Protein AF-A0A4R4KX23-F1 (afdb_monomer)

Foldseek 3Di:
DDCPPPDDQFDDLVVCCVPPVPVSVVVVVVLCLQLQFAEWAAPDAFDDVVVVSVVRGPVVVDDFPDAQVGTPDPPCVVVNVVQVVVFVVVCVVVVDPGDDPPQPDPLSVLVVVCVVPHFFAEEAEFADQLQPTDCSQQPCVDPNVVRYRYDHDHDDPPPLDDPVVVLVVLVFWLVLLQVLCVLLRYHWHRGHHVVFPDDGVTHSGTHTHCNHVVNLVDDPVVVVVVVVLSVQSRSQDCPDVCSSVSSVVSSVVRSVSSNVRGSDDD

Solvent-accessible surface area (backbone atoms only — not comparable to full-atom values): 15109 Å² total; per-residue (Å²): 141,79,82,72,72,82,76,85,80,50,80,52,68,69,59,41,42,72,76,38,51,69,61,41,48,52,58,51,50,50,50,48,49,52,30,43,29,50,52,22,35,58,90,47,66,77,78,56,71,70,56,54,51,59,70,51,22,74,68,77,76,60,80,67,56,68,48,76,98,51,53,84,53,78,92,41,68,70,58,32,52,52,50,52,53,49,36,52,51,51,18,65,76,69,73,39,97,71,66,82,84,80,54,90,42,73,67,49,40,50,50,53,52,43,68,74,74,52,56,79,66,40,79,42,81,31,45,31,58,47,53,74,29,52,61,75,44,32,33,70,91,31,72,38,24,66,41,27,45,54,46,70,46,75,77,56,97,88,70,74,84,66,70,60,66,68,56,54,72,66,73,53,43,7,47,54,34,30,53,30,21,43,66,20,34,33,43,47,37,52,29,50,36,72,88,44,94,44,58,83,91,44,10,58,26,68,43,75,26,58,57,25,44,42,71,39,64,54,49,77,72,50,50,55,51,52,52,53,51,48,57,53,23,47,71,43,52,60,88,45,94,66,18,52,61,49,28,49,49,45,24,50,54,39,31,56,55,27,63,79,35,46,53,63,89,131

Radius of gyration: 23.23 Å; Cα contacts (8 Å, |Δi|>4): 343; chains: 1; bounding box: 50×73×58 Å

Mean predicted aligned error: 7.25 Å

Secondary structure (DSSP, 8-state):
---------S--HHHHHHH-HHHHHHHHHHHHHHHHSEE--TT--PPPHHHHHHHTSGGGG----EETTEESSS--HHHHHHHHHHHHHHHHHHT-S------SSHHHHHHHHHHHH--TT-EEEEE-GGGT--TTTT-TTSHHHHHSEEEEE---TTT--S-HHHHHHT---HHHHHHHHHHTTEE-EEEPPTT-SS-TTT-SEEE---HHHHHTT--HHHHHHHHHHHHHHHH--TTSTTHHHHHHHHHHHHHHHHHHS-SS--

Nearest PDB structures (foldseek):
  6yme-assembly1_A  TM=9.345E-01  e=3.619E-21  Aphanothece halophytica
  9bow-assembly1_A  TM=8.978E-01  e=4.578E-22  Thermus thermophilus HB8
  6yrw-assembly2_B  TM=9.150E-01  e=6.648E-21  Streptococcus thermophilus
  6tgh-assembly2_D  TM=9.097E-01  e=1.017E-20  Streptococcus thermophilus
  3h7f-assembly1_A  TM=8.383E-01  e=1.261E-16  Mycobacterium tuberculosis

pLDDT: mean 86.87, std 13.33, range [39.72, 98.62]

Structure (mmCIF, N/CA/C/O backbone):
data_AF-A0A4R4KX23-F1
#
_entry.id   AF-A0A4R4KX23-F1
#
loop_
_atom_site.group_PDB
_atom_site.id
_atom_site.type_symbol
_atom_site.label_atom_id
_atom_site.label_alt_id
_atom_site.label_comp_id
_atom_site.label_asym_id
_atom_site.label_entity_id
_atom_site.label_seq_id
_atom_site.pdbx_PDB_ins_code
_atom_site.Cartn_x
_atom_site.Cartn_y
_atom_site.Cartn_z
_atom_site.occupancy
_atom_site.B_iso_or_equiv
_atom_site.auth_seq_id
_atom_site.auth_comp_id
_atom_site.auth_asym_id
_atom_site.auth_atom_id
_atom_site.pdbx_PDB_model_num
ATOM 1 N N . MET A 1 1 ? 12.102 -47.440 -2.384 1.00 49.34 1 MET A N 1
ATOM 2 C CA . MET A 1 1 ? 12.511 -46.607 -3.527 1.00 49.34 1 MET A CA 1
ATOM 3 C C . MET A 1 1 ? 11.305 -45.780 -3.887 1.00 49.34 1 MET A C 1
ATOM 5 O O . MET A 1 1 ? 10.379 -46.333 -4.450 1.00 49.34 1 MET A O 1
ATOM 9 N N . ASP A 1 2 ? 11.289 -44.557 -3.372 1.00 46.78 2 ASP A N 1
ATOM 10 C CA . ASP A 1 2 ? 10.701 -43.359 -3.979 1.00 46.78 2 ASP A CA 1
ATOM 11 C C . ASP A 1 2 ? 11.124 -42.202 -3.066 1.00 46.78 2 ASP A C 1
ATOM 13 O O . ASP A 1 2 ? 10.347 -41.653 -2.294 1.00 46.78 2 ASP A O 1
ATOM 17 N N . ASN A 1 3 ? 12.430 -41.901 -3.093 1.00 49.69 3 ASN A N 1
ATOM 18 C CA . ASN A 1 3 ? 12.899 -40.560 -2.757 1.00 49.69 3 ASN A CA 1
ATOM 19 C C . ASN A 1 3 ? 12.496 -39.701 -3.956 1.00 49.69 3 ASN A C 1
ATOM 21 O O . ASN A 1 3 ? 13.289 -39.514 -4.878 1.00 49.69 3 ASN A O 1
ATOM 25 N N . ALA A 1 4 ? 11.240 -39.260 -3.988 1.00 56.41 4 ALA A N 1
ATOM 26 C CA . ALA A 1 4 ? 10.931 -38.042 -4.707 1.00 56.41 4 ALA A CA 1
ATOM 27 C C . ALA A 1 4 ? 11.737 -36.960 -3.986 1.00 56.41 4 ALA A C 1
ATOM 29 O O . ALA A 1 4 ? 11.417 -36.608 -2.857 1.00 56.41 4 ALA A O 1
ATOM 30 N N . GLU A 1 5 ? 12.869 -36.566 -4.563 1.00 59.78 5 GLU A N 1
ATOM 31 C CA . GLU A 1 5 ? 13.655 -35.447 -4.060 1.00 59.78 5 GLU A CA 1
ATOM 32 C C . GLU A 1 5 ? 12.712 -34.250 -3.882 1.00 59.78 5 GLU A C 1
ATOM 34 O O . GLU A 1 5 ? 12.034 -33.849 -4.835 1.00 59.78 5 GLU A O 1
ATOM 39 N N . ASP A 1 6 ? 12.631 -33.731 -2.653 1.00 78.06 6 ASP A N 1
ATOM 40 C CA . ASP A 1 6 ? 11.805 -32.581 -2.295 1.00 78.06 6 ASP A CA 1
ATOM 41 C C . ASP A 1 6 ? 12.167 -31.410 -3.212 1.00 78.06 6 ASP A C 1
ATOM 43 O O . ASP A 1 6 ? 13.207 -30.762 -3.077 1.00 78.06 6 ASP A O 1
ATOM 47 N N . THR A 1 7 ? 11.330 -31.173 -4.220 1.00 83.38 7 THR A N 1
ATOM 48 C CA . THR A 1 7 ? 11.571 -30.101 -5.181 1.00 83.38 7 THR A CA 1
ATOM 49 C C . THR A 1 7 ? 11.384 -28.772 -4.461 1.00 83.38 7 THR A C 1
ATOM 51 O O . THR A 1 7 ? 10.301 -28.478 -3.962 1.00 83.38 7 THR A O 1
ATOM 54 N N . PHE A 1 8 ? 12.437 -27.958 -4.406 1.00 86.81 8 PHE A N 1
ATOM 55 C CA . PHE A 1 8 ? 12.366 -26.628 -3.811 1.00 86.81 8 PHE A CA 1
ATOM 56 C C . PHE A 1 8 ? 11.577 -25.675 -4.718 1.00 86.81 8 PHE A C 1
ATOM 58 O O . PHE A 1 8 ? 12.025 -25.335 -5.816 1.00 86.81 8 PHE A O 1
ATOM 65 N N . TRP A 1 9 ? 10.416 -25.221 -4.245 1.00 82.81 9 TRP A N 1
ATOM 66 C CA . TRP A 1 9 ? 9.528 -24.321 -4.993 1.00 82.81 9 TRP A CA 1
ATOM 67 C C . TRP A 1 9 ? 9.646 -22.845 -4.587 1.00 82.81 9 TRP A C 1
ATOM 69 O O . TRP A 1 9 ? 9.132 -21.982 -5.298 1.00 82.81 9 TRP A O 1
ATOM 79 N N . GLY A 1 10 ? 10.322 -22.533 -3.478 1.00 88.56 10 GLY A N 1
ATOM 80 C CA . GLY A 1 10 ? 10.383 -21.182 -2.923 1.00 88.56 10 GLY A CA 1
ATOM 81 C C . GLY A 1 10 ? 10.325 -21.183 -1.393 1.00 88.56 10 GLY A C 1
ATOM 82 O O . GLY A 1 10 ? 10.788 -22.142 -0.779 1.00 88.56 10 GLY A O 1
ATOM 83 N N . PRO A 1 11 ? 9.786 -20.125 -0.764 1.00 90.25 11 PRO A N 1
ATOM 84 C CA . PRO A 1 11 ? 9.768 -19.995 0.686 1.00 90.25 11 PRO A CA 1
ATOM 85 C C . PRO A 1 11 ? 8.972 -21.122 1.338 1.00 90.25 11 PRO A C 1
ATOM 87 O O . PRO A 1 11 ? 7.892 -21.477 0.867 1.00 90.25 11 PRO A O 1
ATOM 90 N N . ASP A 1 12 ? 9.483 -21.608 2.464 1.00 91.62 12 ASP A N 1
ATOM 91 C CA . ASP A 1 12 ? 8.827 -22.587 3.320 1.00 91.62 12 ASP A CA 1
ATOM 92 C C . ASP A 1 12 ? 8.706 -22.019 4.739 1.00 91.62 12 ASP A C 1
ATOM 94 O O . ASP A 1 12 ? 9.687 -21.596 5.360 1.00 91.62 12 ASP A O 1
ATOM 98 N N . PHE A 1 13 ? 7.475 -21.977 5.244 1.00 91.62 13 PHE A N 1
ATOM 99 C CA . PHE A 1 13 ? 7.191 -21.439 6.565 1.00 91.62 13 PHE A CA 1
ATOM 100 C C . PHE A 1 13 ? 7.626 -22.386 7.693 1.00 91.62 13 PHE A C 1
ATOM 102 O O . PHE A 1 13 ? 8.011 -21.909 8.764 1.00 91.62 13 PHE A O 1
ATOM 109 N N . GLU A 1 14 ? 7.617 -23.705 7.472 1.00 93.38 14 GLU A N 1
ATOM 110 C CA . GLU A 1 14 ? 8.140 -24.664 8.455 1.00 93.38 14 GLU A CA 1
ATOM 111 C C . GLU A 1 14 ? 9.646 -24.461 8.628 1.00 93.38 14 GLU A C 1
ATOM 113 O O . GLU A 1 14 ? 10.147 -24.364 9.754 1.00 93.38 14 GLU A O 1
ATOM 118 N N . GLN A 1 15 ? 10.355 -24.269 7.512 1.00 94.69 15 GLN A N 1
ATOM 119 C CA . GLN A 1 15 ? 11.766 -23.910 7.530 1.00 94.69 15 GLN A CA 1
ATOM 120 C C . GLN A 1 15 ? 12.009 -22.585 8.267 1.00 94.69 15 GLN A C 1
ATOM 122 O O . GLN A 1 15 ? 12.859 -22.556 9.160 1.00 94.69 15 GLN A O 1
ATOM 127 N N . LEU A 1 16 ? 11.254 -21.516 7.969 1.00 96.19 16 LEU A N 1
ATOM 128 C CA . LEU A 1 16 ? 11.367 -20.239 8.691 1.00 96.19 16 LEU A CA 1
ATOM 129 C C . LEU A 1 16 ? 11.157 -20.428 10.197 1.00 96.19 16 LEU A C 1
ATOM 131 O O . LEU A 1 16 ? 11.971 -19.966 10.987 1.00 96.19 16 LEU A O 1
ATOM 135 N N . SER A 1 17 ? 10.115 -21.159 10.589 1.00 96.94 17 SER A N 1
ATOM 136 C CA . SER A 1 17 ? 9.795 -21.422 11.997 1.00 96.94 17 SER A CA 1
ATOM 137 C C . SER A 1 17 ? 10.912 -22.170 12.726 1.00 96.94 17 SER A C 1
ATOM 139 O O . SER A 1 17 ? 11.136 -21.935 13.912 1.00 96.94 17 SER A O 1
ATOM 141 N N . SER A 1 18 ? 11.621 -23.062 12.028 1.00 97.56 18 SER A N 1
ATOM 142 C CA . SER A 1 18 ? 12.752 -23.804 12.594 1.00 97.56 18 SER A CA 1
ATOM 143 C C . SER A 1 18 ? 14.028 -22.964 12.730 1.00 97.56 18 SER A C 1
ATOM 145 O O . SER A 1 18 ? 14.788 -23.160 13.678 1.00 97.56 18 SER A O 1
ATOM 147 N N . VAL A 1 19 ? 14.269 -22.040 11.793 1.00 98.06 19 VAL A N 1
ATOM 148 C CA . VAL A 1 19 ? 15.498 -21.231 11.719 1.00 98.06 19 VAL A CA 1
ATOM 149 C C . VAL A 1 19 ? 15.389 -19.964 12.562 1.00 98.06 19 VAL A C 1
ATOM 151 O O . VAL A 1 19 ? 16.339 -19.612 13.258 1.00 98.06 19 VAL A O 1
ATOM 154 N N . ASP A 1 20 ? 14.245 -19.289 12.496 1.00 98.19 20 ASP A N 1
ATOM 155 C CA . ASP A 1 20 ? 13.984 -18.015 13.159 1.00 98.19 20 ASP A CA 1
ATOM 156 C C . ASP A 1 20 ? 12.530 -17.967 13.678 1.00 98.19 20 ASP A C 1
ATOM 158 O O . ASP A 1 20 ? 11.634 -17.396 13.041 1.00 98.19 20 ASP A O 1
ATOM 162 N N . PRO A 1 21 ? 12.261 -18.599 14.837 1.00 98.12 21 PRO A N 1
ATOM 163 C CA . PRO A 1 21 ? 10.921 -18.639 15.417 1.00 98.12 21 PRO A CA 1
ATOM 164 C C . PRO A 1 21 ? 10.404 -17.255 15.837 1.00 98.12 21 PRO A C 1
ATOM 166 O O . PRO A 1 21 ? 9.190 -17.054 15.897 1.00 98.12 21 PRO A O 1
ATOM 169 N N . GLU A 1 22 ? 11.290 -16.293 16.113 1.00 98.50 22 GLU A N 1
ATOM 170 C CA . GLU A 1 22 ? 10.897 -14.926 16.467 1.00 98.50 22 GLU A CA 1
ATOM 171 C C . GLU A 1 22 ? 10.294 -14.208 15.254 1.00 98.50 22 GLU A C 1
ATOM 173 O O . GLU A 1 22 ? 9.188 -13.667 15.340 1.00 98.50 22 GLU A O 1
ATOM 178 N N . ILE A 1 23 ? 10.957 -14.277 14.094 1.00 98.25 23 ILE A N 1
ATOM 179 C CA . ILE A 1 23 ? 10.425 -13.710 12.848 1.00 98.25 23 ILE A CA 1
ATOM 180 C C . ILE A 1 23 ? 9.187 -14.472 12.366 1.00 98.25 23 ILE A C 1
ATOM 182 O O . ILE A 1 23 ? 8.227 -13.842 11.916 1.00 98.25 23 ILE A O 1
ATOM 186 N N . ALA A 1 24 ? 9.149 -15.799 12.514 1.00 97.88 24 ALA A N 1
ATOM 187 C CA . ALA A 1 24 ? 7.944 -16.579 12.228 1.00 97.88 24 ALA A CA 1
ATOM 188 C C . ALA A 1 24 ? 6.736 -16.079 13.045 1.00 97.88 24 ALA A C 1
ATOM 190 O O . ALA A 1 24 ? 5.641 -15.913 12.502 1.00 97.88 24 ALA A O 1
ATOM 191 N N . GLY A 1 25 ? 6.949 -15.762 14.328 1.00 97.94 25 GLY A N 1
ATOM 192 C CA . GLY A 1 25 ? 5.934 -15.171 15.199 1.00 97.94 25 GLY A CA 1
ATOM 193 C C . GLY A 1 25 ? 5.424 -13.813 14.707 1.00 97.94 25 GLY A C 1
ATOM 194 O O . GLY A 1 25 ? 4.218 -13.574 14.732 1.00 97.94 25 GLY A O 1
ATOM 195 N N . VAL A 1 26 ? 6.305 -12.944 14.199 1.00 98.31 26 VAL A N 1
ATOM 196 C CA . VAL A 1 26 ? 5.912 -11.647 13.612 1.00 98.31 26 VAL A CA 1
ATOM 197 C C . VAL A 1 26 ? 5.042 -11.839 12.366 1.00 98.31 26 VAL A C 1
ATOM 199 O O . VAL A 1 26 ? 4.010 -11.181 12.234 1.00 98.31 26 VAL A O 1
ATOM 202 N N . VAL A 1 27 ? 5.419 -12.757 11.470 1.00 96.31 27 VAL A N 1
ATOM 203 C CA . VAL A 1 27 ? 4.661 -13.037 10.236 1.00 96.31 27 VAL A CA 1
ATOM 204 C C . VAL A 1 27 ? 3.258 -13.567 10.552 1.00 96.31 27 VAL A C 1
ATOM 206 O O . VAL A 1 27 ? 2.283 -13.123 9.944 1.00 96.31 27 VAL A O 1
ATOM 209 N N . LEU A 1 28 ? 3.133 -14.476 11.525 1.00 95.00 28 LEU A N 1
ATOM 210 C CA . LEU A 1 28 ? 1.830 -14.981 11.973 1.00 95.00 28 LEU A CA 1
ATOM 211 C C . LEU A 1 28 ? 1.007 -13.902 12.678 1.00 95.00 28 LEU A C 1
ATOM 213 O O . LEU A 1 28 ? -0.186 -13.783 12.412 1.00 95.00 28 LEU A O 1
ATOM 217 N N . GLY A 1 29 ? 1.643 -13.080 13.514 1.00 96.38 29 GLY A N 1
ATOM 218 C CA . GLY A 1 29 ? 0.982 -11.961 14.180 1.00 96.38 29 GLY A CA 1
ATOM 219 C C . GLY A 1 29 ? 0.389 -10.953 13.192 1.00 96.38 29 GLY A C 1
ATOM 220 O O . GLY A 1 29 ? -0.730 -10.484 13.394 1.00 96.38 29 GLY A O 1
ATOM 221 N N . GLU A 1 30 ? 1.085 -10.662 12.090 1.00 96.81 30 GLU A N 1
ATOM 222 C CA . GLU A 1 30 ? 0.551 -9.796 11.033 1.00 96.81 30 GLU A CA 1
ATOM 223 C C . GLU A 1 30 ? -0.612 -10.454 10.277 1.00 96.81 30 GLU A C 1
ATOM 225 O O . GLU A 1 30 ? -1.620 -9.801 10.001 1.00 96.81 30 GLU A O 1
ATOM 230 N N . LEU A 1 31 ? -0.533 -11.758 9.993 1.00 95.31 31 LEU A N 1
ATOM 231 C CA . LEU A 1 31 ? -1.655 -12.496 9.405 1.00 95.31 31 LEU A CA 1
ATOM 232 C C . LEU A 1 31 ? -2.889 -12.474 10.322 1.00 95.31 31 LEU A C 1
ATOM 234 O O . LEU A 1 31 ? -4.011 -12.292 9.845 1.00 95.31 31 LEU A O 1
ATOM 238 N N . ASP A 1 32 ? -2.690 -12.607 11.631 1.00 94.50 32 ASP A N 1
ATOM 239 C CA . ASP A 1 32 ? -3.757 -12.511 12.624 1.00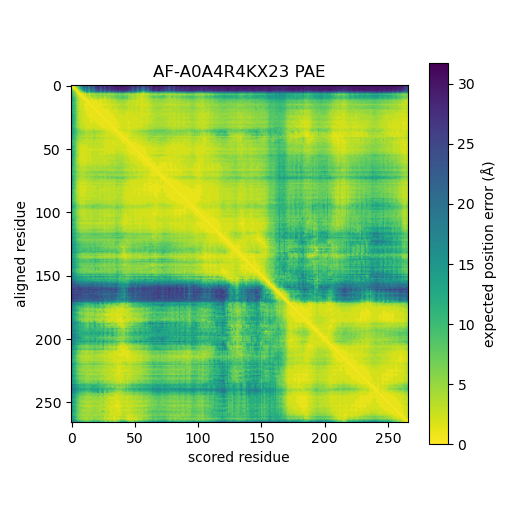 94.50 32 ASP A CA 1
ATOM 240 C C . ASP A 1 32 ? -4.329 -11.091 12.717 1.00 94.50 32 ASP A C 1
ATOM 242 O O . ASP A 1 32 ? -5.551 -10.933 12.794 1.00 94.50 32 ASP A O 1
ATOM 246 N N . ARG A 1 33 ? -3.489 -10.048 12.627 1.00 95.06 33 ARG A N 1
ATOM 247 C CA . ARG A 1 33 ? -3.940 -8.648 12.540 1.00 95.06 33 ARG A CA 1
ATOM 248 C C . ARG A 1 33 ? -4.827 -8.434 11.313 1.00 95.06 33 ARG A C 1
ATOM 250 O O . ARG A 1 33 ? -5.924 -7.891 11.446 1.00 95.06 33 ARG A O 1
ATOM 257 N N . LEU A 1 34 ? -4.391 -8.906 10.142 1.00 94.62 34 LEU A N 1
ATOM 258 C CA . LEU A 1 34 ? -5.151 -8.816 8.891 1.00 94.62 34 LEU A CA 1
ATOM 259 C C . LEU A 1 34 ? -6.483 -9.573 8.973 1.00 94.62 34 LEU A C 1
ATOM 261 O O . LEU A 1 34 ? -7.510 -9.073 8.521 1.00 94.62 34 LEU A O 1
ATOM 265 N N . ARG A 1 35 ? -6.490 -10.767 9.578 1.00 94.12 35 ARG A N 1
ATOM 266 C CA . ARG A 1 35 ? -7.703 -11.581 9.778 1.00 94.12 35 ARG A CA 1
ATOM 267 C C . ARG A 1 35 ? -8.631 -11.047 10.862 1.00 94.12 35 ARG A C 1
ATOM 269 O O . ARG A 1 35 ? -9.794 -11.443 10.888 1.00 94.12 35 ARG A O 1
ATOM 276 N N . GLY A 1 36 ? -8.114 -10.233 11.777 1.00 92.62 36 GLY A N 1
ATOM 277 C CA . GLY A 1 36 ? -8.808 -9.767 12.973 1.00 92.62 36 GLY A CA 1
ATOM 278 C C . GLY A 1 36 ? -9.296 -8.319 12.922 1.00 92.62 36 GLY A C 1
ATOM 279 O O . GLY A 1 36 ? -9.955 -7.905 13.877 1.00 92.62 36 GLY A O 1
ATOM 280 N N . GLY A 1 37 ? -8.995 -7.561 11.861 1.00 92.31 37 GLY A N 1
ATOM 281 C CA . GLY A 1 37 ? -9.334 -6.138 11.755 1.00 92.31 37 GLY A CA 1
ATOM 282 C C . GLY A 1 37 ? -9.778 -5.688 10.362 1.00 92.31 37 GLY A C 1
ATOM 283 O O . GLY A 1 37 ? -9.462 -6.315 9.351 1.00 92.31 37 GLY A O 1
ATOM 284 N N . LEU A 1 38 ? -10.505 -4.570 10.310 1.00 93.50 38 LEU A N 1
ATOM 285 C CA . LEU A 1 38 ? -10.960 -3.939 9.068 1.00 93.50 38 LEU A CA 1
ATOM 286 C C . LEU A 1 38 ? -9.835 -3.103 8.449 1.00 93.50 38 LEU A C 1
ATOM 288 O O . LEU A 1 38 ? -9.384 -2.132 9.053 1.00 93.50 38 LEU A O 1
ATOM 292 N N . GLN A 1 39 ? -9.422 -3.450 7.228 1.00 94.31 39 GLN A N 1
ATOM 293 C CA . GLN A 1 39 ? -8.384 -2.726 6.487 1.00 94.31 39 GLN A CA 1
ATOM 294 C C . GLN A 1 39 ? -9.024 -1.666 5.581 1.00 94.31 39 GLN A C 1
ATOM 296 O O . GLN A 1 39 ? -9.549 -1.976 4.509 1.00 94.31 39 GLN A O 1
ATOM 301 N N . LEU A 1 40 ? -9.006 -0.414 6.037 1.00 91.06 40 LEU A N 1
ATOM 302 C CA . LEU A 1 40 ? -9.643 0.740 5.398 1.00 91.06 40 LEU A CA 1
ATOM 303 C C . LEU A 1 40 ? -8.646 1.808 4.923 1.00 91.06 40 LEU A C 1
ATOM 305 O O . LEU A 1 40 ? -9.061 2.871 4.452 1.00 91.06 40 LEU A O 1
ATOM 309 N N . ILE A 1 41 ? -7.338 1.553 5.002 1.00 90.12 41 ILE A N 1
ATOM 310 C CA . ILE A 1 41 ? -6.341 2.409 4.355 1.00 90.12 41 ILE A CA 1
ATOM 311 C C . ILE A 1 41 ? -6.545 2.319 2.840 1.00 90.12 41 ILE A C 1
ATOM 313 O O . ILE A 1 41 ? -6.402 1.264 2.231 1.00 90.12 41 ILE A O 1
ATOM 317 N N . ALA A 1 42 ? -6.858 3.452 2.207 1.00 81.81 42 ALA A N 1
ATOM 318 C CA . ALA A 1 42 ? -7.254 3.482 0.796 1.00 81.81 42 ALA A CA 1
ATOM 319 C C . ALA A 1 42 ? -6.173 3.009 -0.192 1.00 81.81 42 ALA A C 1
ATOM 321 O O . ALA A 1 42 ? -6.492 2.637 -1.318 1.00 81.81 42 ALA A O 1
ATOM 322 N N . SER A 1 43 ? -4.906 3.047 0.220 1.00 89.75 43 SER A N 1
ATOM 323 C CA . SER A 1 43 ? -3.758 2.580 -0.563 1.00 89.75 43 SER A CA 1
ATOM 324 C C . SER A 1 43 ? -3.343 1.139 -0.259 1.00 89.75 43 SER A C 1
ATOM 326 O O . SER A 1 43 ? -2.388 0.658 -0.863 1.00 89.75 43 SER A O 1
ATOM 328 N N . GLU A 1 44 ? -4.013 0.463 0.673 1.00 94.19 44 GLU A N 1
ATOM 329 C CA . GLU A 1 44 ? -3.762 -0.940 0.990 1.00 94.19 44 GLU A CA 1
ATOM 330 C C . GLU A 1 44 ? -4.731 -1.862 0.253 1.00 94.19 44 GLU A C 1
ATOM 332 O O . GLU A 1 44 ? -5.845 -1.489 -0.125 1.00 94.19 44 GLU A O 1
ATOM 337 N N . ASN A 1 45 ? -4.287 -3.099 0.043 1.00 96.00 45 ASN A N 1
ATOM 338 C CA . ASN A 1 45 ? -5.123 -4.183 -0.442 1.00 96.00 45 ASN A CA 1
ATOM 339 C C . ASN A 1 45 ? -4.508 -5.536 -0.048 1.00 96.00 45 ASN A C 1
ATOM 341 O O . ASN A 1 45 ? -3.338 -5.612 0.328 1.00 96.00 45 ASN A O 1
ATOM 345 N N . LEU A 1 46 ? -5.283 -6.611 -0.179 1.00 95.44 46 LEU A N 1
ATOM 346 C CA . LEU A 1 46 ? -4.814 -7.982 -0.006 1.00 95.44 46 LEU A CA 1
ATOM 347 C C . LEU A 1 46 ? -4.471 -8.564 -1.379 1.00 95.44 46 LEU A C 1
ATOM 349 O O . LEU A 1 46 ? -5.324 -8.647 -2.260 1.00 95.44 46 LEU A O 1
ATOM 353 N N . THR A 1 47 ? -3.214 -8.946 -1.583 1.00 96.50 47 THR A N 1
ATOM 354 C CA . THR A 1 47 ? -2.800 -9.585 -2.838 1.00 96.50 47 THR A CA 1
ATOM 355 C C . THR A 1 47 ? -3.123 -11.080 -2.828 1.00 96.50 47 THR A C 1
ATOM 357 O O . THR A 1 47 ? -3.409 -11.659 -1.788 1.00 96.50 47 THR A O 1
ATOM 360 N N . SER A 1 48 ? -3.089 -11.740 -3.984 1.00 96.12 48 SER A N 1
ATOM 361 C CA . SER A 1 48 ? -3.369 -13.181 -4.047 1.00 96.12 48 SER A CA 1
ATOM 362 C C . SER A 1 48 ? -2.179 -14.029 -3.559 1.00 96.12 48 SER A C 1
ATOM 364 O O . SER A 1 48 ? -1.027 -13.633 -3.766 1.00 96.12 48 SER A O 1
ATOM 366 N N . PRO A 1 49 ? -2.408 -15.245 -3.020 1.00 93.88 49 PRO A N 1
ATOM 367 C CA . PRO A 1 49 ? -1.328 -16.180 -2.687 1.00 93.88 49 PRO A CA 1
ATOM 368 C C . PRO A 1 49 ? -0.390 -16.489 -3.863 1.00 93.88 49 PRO A C 1
ATOM 370 O O . PRO A 1 49 ? 0.809 -16.658 -3.668 1.00 93.88 49 PRO A O 1
ATOM 373 N N . ALA A 1 50 ? -0.906 -16.492 -5.097 1.00 95.62 50 ALA A N 1
ATOM 374 C CA . ALA A 1 50 ? -0.095 -16.686 -6.299 1.00 95.62 50 ALA A CA 1
ATOM 375 C C . ALA A 1 50 ? 0.927 -15.553 -6.514 1.00 95.62 50 ALA A C 1
ATOM 377 O O . ALA A 1 50 ? 2.047 -15.806 -6.954 1.00 95.62 50 ALA A O 1
ATOM 378 N N . VAL A 1 51 ? 0.568 -14.309 -6.172 1.00 96.69 51 VAL A N 1
ATOM 379 C CA . VAL A 1 51 ? 1.500 -13.170 -6.219 1.00 96.69 51 VAL A CA 1
ATOM 380 C C . VAL A 1 51 ? 2.559 -13.299 -5.125 1.00 96.69 51 VAL A C 1
ATOM 382 O O . VAL A 1 51 ? 3.737 -13.088 -5.404 1.00 96.69 51 VAL A O 1
ATOM 385 N N . LEU A 1 52 ? 2.168 -13.694 -3.907 1.00 94.75 52 LEU A N 1
ATOM 386 C CA . LEU A 1 52 ? 3.113 -13.920 -2.804 1.00 94.75 52 LEU A CA 1
ATOM 387 C C . LEU A 1 52 ? 4.124 -15.029 -3.134 1.00 94.75 52 LEU A C 1
ATOM 389 O O . LEU A 1 52 ? 5.316 -14.862 -2.884 1.00 94.75 52 LEU A O 1
ATOM 393 N N . ALA A 1 53 ? 3.673 -16.116 -3.768 1.00 93.56 53 ALA A N 1
ATOM 394 C CA . ALA A 1 53 ? 4.544 -17.200 -4.219 1.00 93.56 53 ALA A CA 1
ATOM 395 C C . ALA A 1 53 ? 5.592 -16.720 -5.240 1.00 93.56 53 ALA A C 1
ATOM 397 O O . ALA A 1 53 ? 6.766 -17.069 -5.137 1.00 93.56 53 ALA A O 1
ATOM 398 N N . ALA A 1 54 ? 5.194 -15.877 -6.200 1.00 95.31 54 ALA A N 1
ATOM 399 C CA . ALA A 1 54 ? 6.128 -15.299 -7.165 1.00 95.31 54 ALA A CA 1
ATOM 400 C C . ALA A 1 54 ? 7.137 -14.345 -6.498 1.00 95.31 54 ALA A C 1
ATOM 402 O O . ALA A 1 54 ? 8.324 -14.388 -6.825 1.00 95.31 54 ALA A O 1
ATOM 403 N N . LEU A 1 55 ? 6.683 -13.517 -5.549 1.00 95.06 55 LEU A N 1
ATOM 404 C CA . LEU A 1 55 ? 7.527 -12.551 -4.837 1.00 95.06 55 LEU A CA 1
ATOM 405 C C . LEU A 1 55 ? 8.626 -13.235 -4.009 1.00 95.06 55 LEU A C 1
ATOM 407 O O . LEU A 1 55 ? 9.757 -12.759 -3.982 1.00 95.06 55 LEU A O 1
ATOM 411 N N . GLY A 1 56 ? 8.309 -14.362 -3.370 1.00 93.69 56 GLY A N 1
ATOM 412 C CA . GLY A 1 56 ? 9.268 -15.153 -2.596 1.00 93.69 56 GLY A CA 1
ATOM 413 C C . GLY A 1 56 ? 10.124 -16.127 -3.416 1.00 93.69 56 GLY A C 1
ATOM 414 O O . GLY A 1 56 ? 10.876 -16.910 -2.844 1.00 93.69 56 GLY A O 1
ATOM 415 N N . SER A 1 57 ? 10.003 -16.130 -4.744 1.00 94.81 57 SER A N 1
ATOM 416 C CA . SER A 1 57 ? 10.668 -17.114 -5.603 1.00 94.81 57 SER A CA 1
ATOM 417 C C . SER A 1 57 ? 12.174 -16.871 -5.774 1.00 94.81 57 SER A C 1
ATOM 419 O O . SER A 1 57 ? 12.732 -15.834 -5.406 1.00 94.81 57 SER A O 1
ATOM 421 N N . THR A 1 58 ? 12.843 -17.816 -6.438 1.00 94.81 58 THR A N 1
ATOM 422 C CA . THR A 1 58 ? 14.274 -17.743 -6.777 1.00 94.81 58 THR A CA 1
ATOM 423 C C . THR A 1 58 ? 14.644 -16.575 -7.696 1.00 94.81 58 THR A C 1
ATOM 425 O O . THR A 1 58 ? 15.831 -16.268 -7.821 1.00 94.81 58 THR A O 1
ATOM 428 N N . LEU A 1 59 ? 13.666 -15.877 -8.293 1.00 95.19 59 LEU A N 1
ATOM 429 C CA . LEU A 1 59 ? 13.908 -14.663 -9.081 1.00 95.19 59 LEU A CA 1
ATOM 430 C C . LEU A 1 59 ? 14.594 -13.562 -8.262 1.00 95.19 59 LEU A C 1
ATOM 432 O O . LEU A 1 59 ? 15.381 -12.804 -8.824 1.00 95.19 59 LEU A O 1
ATOM 436 N N . THR A 1 60 ? 14.379 -13.522 -6.941 1.00 95.38 60 THR A N 1
ATOM 437 C CA . THR A 1 60 ? 15.030 -12.557 -6.035 1.00 95.38 60 THR A CA 1
ATOM 438 C C . THR A 1 60 ? 16.565 -12.639 -6.063 1.00 95.38 60 THR A C 1
ATOM 440 O O . THR A 1 60 ? 17.258 -11.654 -5.824 1.00 95.38 60 THR A O 1
ATOM 443 N N . ASN A 1 61 ? 17.121 -13.797 -6.436 1.00 95.44 61 ASN A N 1
ATOM 444 C CA . ASN A 1 61 ? 18.567 -14.018 -6.487 1.00 95.44 61 ASN A CA 1
ATOM 445 C C . ASN A 1 61 ? 19.212 -13.477 -7.774 1.00 95.44 61 ASN A C 1
ATOM 447 O O . ASN A 1 61 ? 20.441 -13.488 -7.900 1.00 95.44 61 ASN A O 1
ATOM 451 N N . LYS A 1 62 ? 18.416 -13.072 -8.774 1.00 97.00 62 LYS A N 1
ATOM 452 C CA . LYS A 1 62 ? 18.930 -12.749 -10.104 1.00 97.00 62 LYS A CA 1
ATOM 453 C C . LYS A 1 62 ? 19.203 -11.257 -10.270 1.00 97.00 62 LYS A C 1
ATOM 455 O O . LYS A 1 62 ? 18.297 -10.438 -10.344 1.00 97.00 62 LYS A O 1
ATOM 460 N N . TYR A 1 63 ? 20.477 -10.930 -10.469 1.00 97.19 63 TYR A N 1
ATOM 461 C CA . TYR A 1 63 ? 20.915 -9.595 -10.873 1.00 97.19 63 TYR A CA 1
ATOM 462 C C . TYR A 1 63 ? 20.810 -9.422 -12.399 1.00 97.19 63 TYR A C 1
ATOM 464 O O . TYR A 1 63 ? 21.484 -10.139 -13.143 1.00 97.19 63 TYR A O 1
ATOM 472 N N . ALA A 1 64 ? 19.950 -8.515 -12.872 1.00 97.44 64 ALA A N 1
ATOM 473 C CA . ALA A 1 64 ? 19.557 -8.418 -14.285 1.00 97.44 64 ALA A CA 1
ATOM 474 C C . ALA A 1 64 ? 19.537 -6.975 -14.825 1.00 97.44 64 ALA A C 1
ATOM 476 O O . ALA A 1 64 ? 18.566 -6.540 -15.444 1.00 97.44 64 ALA A O 1
ATOM 477 N N . GLU A 1 65 ? 20.614 -6.219 -14.603 1.00 97.62 65 GLU A N 1
ATOM 478 C CA . GLU A 1 65 ? 20.714 -4.841 -15.099 1.00 97.62 65 GLU A CA 1
ATOM 479 C C . GLU A 1 65 ? 20.590 -4.747 -16.629 1.00 97.62 65 GLU A C 1
ATOM 481 O O . GLU A 1 65 ? 21.148 -5.560 -17.376 1.00 97.62 65 GLU A O 1
ATOM 486 N N . GLY A 1 66 ? 19.905 -3.699 -17.089 1.00 97.31 66 GLY A N 1
ATOM 487 C CA . GLY A 1 66 ? 19.571 -3.465 -18.492 1.00 97.31 66 GLY A CA 1
ATOM 488 C C . GLY A 1 66 ? 18.109 -3.795 -18.791 1.00 97.31 66 GLY A C 1
ATOM 489 O O . GLY A 1 66 ? 17.275 -3.818 -17.892 1.00 97.31 66 GLY A O 1
ATOM 490 N N . TYR A 1 67 ? 17.805 -4.052 -20.059 1.00 98.00 67 TYR A N 1
ATOM 491 C CA . TYR A 1 67 ? 16.462 -4.420 -20.528 1.00 98.00 67 TYR A CA 1
ATOM 492 C C . TYR A 1 67 ? 16.496 -5.797 -21.204 1.00 98.00 67 TYR A C 1
ATOM 494 O O . TYR A 1 67 ? 17.588 -6.236 -21.588 1.00 98.00 67 TYR A O 1
ATOM 502 N N . PRO A 1 68 ? 15.346 -6.476 -21.391 1.00 97.62 68 PRO A N 1
ATOM 503 C CA . PRO A 1 68 ? 15.290 -7.734 -22.131 1.00 97.62 68 PRO A CA 1
ATOM 504 C C . PRO A 1 68 ? 16.035 -7.655 -23.472 1.00 97.62 68 PRO A C 1
ATOM 506 O O . PRO A 1 68 ? 15.910 -6.680 -24.220 1.00 97.62 68 PRO A O 1
ATOM 509 N N . GLY A 1 69 ? 16.902 -8.637 -23.736 1.00 95.69 69 GLY A N 1
ATOM 510 C CA . GLY A 1 69 ? 17.771 -8.667 -24.923 1.00 95.69 69 GLY A CA 1
ATOM 511 C C . GLY A 1 69 ? 18.948 -7.673 -24.933 1.00 95.69 69 GLY A C 1
ATOM 512 O O . GLY A 1 69 ? 19.779 -7.720 -25.841 1.00 95.69 69 GLY A O 1
ATOM 513 N N . ARG A 1 70 ? 19.066 -6.786 -23.935 1.00 97.00 70 ARG A N 1
ATOM 514 C CA . ARG A 1 70 ? 20.167 -5.818 -23.755 1.00 97.00 70 ARG A CA 1
ATOM 515 C C . ARG A 1 70 ? 20.591 -5.737 -22.285 1.00 97.00 70 ARG A C 1
ATOM 517 O O . ARG A 1 70 ? 20.501 -4.682 -21.654 1.00 97.00 70 ARG A O 1
ATOM 524 N N . ARG A 1 71 ? 21.033 -6.870 -21.739 1.00 97.69 71 ARG A N 1
ATOM 525 C CA . ARG A 1 71 ? 21.513 -6.992 -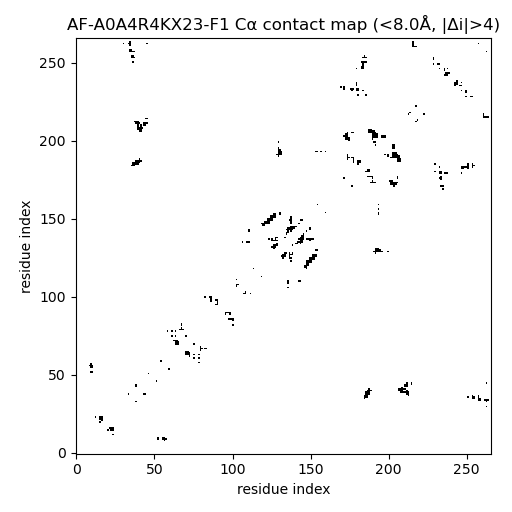20.355 1.00 97.69 71 ARG A CA 1
ATOM 526 C C . ARG A 1 71 ? 23.015 -6.746 -20.253 1.00 97.69 71 ARG A C 1
ATOM 528 O O . ARG A 1 71 ? 23.765 -7.095 -21.162 1.00 97.69 71 ARG A O 1
ATOM 535 N N . TYR A 1 72 ? 23.452 -6.215 -19.114 1.00 96.50 72 TYR A N 1
ATOM 536 C CA . TYR A 1 72 ? 24.879 -6.080 -18.786 1.00 96.50 72 TYR A CA 1
ATOM 537 C C . TYR A 1 72 ? 25.504 -7.394 -18.292 1.00 96.50 72 TYR A C 1
ATOM 539 O O . TYR A 1 72 ? 26.723 -7.555 -18.337 1.00 96.50 72 TYR A O 1
ATOM 547 N N . TYR A 1 73 ? 24.674 -8.351 -17.862 1.00 95.69 73 TYR A N 1
ATOM 548 C CA . TYR A 1 73 ? 25.099 -9.649 -17.337 1.00 95.69 73 TYR 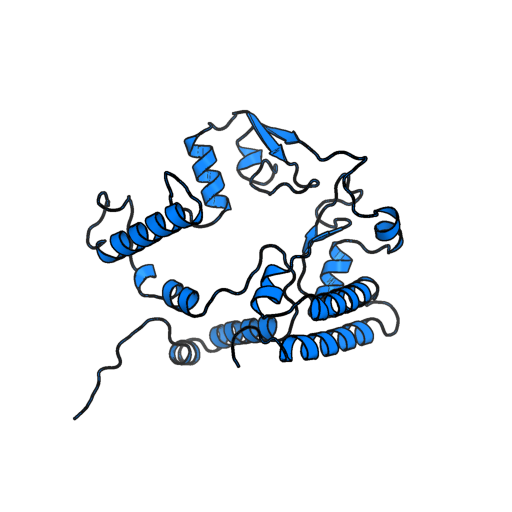A CA 1
ATOM 549 C C . TYR A 1 73 ? 24.397 -10.811 -18.043 1.00 95.69 73 TYR A C 1
ATOM 551 O O . TYR A 1 73 ? 23.272 -10.689 -18.532 1.00 95.69 73 TYR A O 1
ATOM 559 N N . GLY A 1 74 ? 25.060 -11.970 -18.054 1.00 96.25 74 GLY A N 1
ATOM 560 C CA . GLY A 1 74 ? 24.515 -13.212 -18.597 1.00 96.25 74 GLY A CA 1
ATOM 561 C C . GLY A 1 74 ? 23.538 -13.934 -17.658 1.00 96.25 74 GLY A C 1
ATOM 562 O O . GLY A 1 74 ? 23.402 -13.613 -16.474 1.00 96.25 74 GLY A O 1
ATOM 563 N N . GLY A 1 75 ? 22.881 -14.970 -18.192 1.00 97.31 75 GLY A N 1
ATOM 564 C CA . GLY A 1 75 ? 21.966 -15.831 -17.434 1.00 97.31 75 GLY A CA 1
ATOM 565 C C . GLY A 1 75 ? 20.650 -15.146 -17.062 1.00 97.31 75 GLY A C 1
ATOM 566 O O . GLY A 1 75 ? 20.175 -15.335 -15.946 1.00 97.31 75 GLY A O 1
ATOM 567 N N . CYS A 1 76 ? 20.114 -14.316 -17.961 1.00 98.12 76 CYS A N 1
ATOM 568 C CA . CYS A 1 76 ? 18.892 -13.535 -17.750 1.00 98.12 76 CYS A CA 1
ATOM 569 C C . CYS A 1 76 ? 17.673 -14.081 -18.518 1.00 98.12 76 CYS A C 1
ATOM 571 O O . CYS A 1 76 ? 16.633 -13.446 -18.516 1.00 98.12 76 CYS A O 1
ATOM 573 N N . ALA A 1 77 ? 17.767 -15.252 -19.158 1.00 97.69 77 ALA A N 1
ATOM 574 C CA . ALA A 1 77 ? 16.713 -15.753 -20.049 1.00 97.69 77 ALA A CA 1
ATOM 575 C C . ALA A 1 77 ? 15.323 -15.837 -19.382 1.00 97.69 77 ALA A C 1
ATOM 577 O O . ALA A 1 77 ? 14.344 -15.351 -19.941 1.00 97.69 77 ALA A O 1
ATOM 578 N N . GLU A 1 78 ? 15.232 -16.392 -18.168 1.00 97.88 78 GLU A N 1
ATOM 579 C CA . GLU A 1 78 ? 13.942 -16.514 -17.469 1.00 97.88 78 GLU A CA 1
ATOM 580 C C . GLU A 1 78 ? 13.431 -15.179 -16.901 1.00 97.88 78 GLU A C 1
ATOM 582 O O . GLU A 1 78 ? 12.227 -14.933 -16.913 1.00 97.88 78 GLU A O 1
ATOM 587 N N . VAL A 1 79 ? 14.319 -14.283 -16.449 1.00 97.50 79 VAL A N 1
ATOM 588 C CA . VAL A 1 79 ? 13.906 -12.938 -15.995 1.00 97.50 79 VAL A CA 1
ATOM 589 C C . VAL A 1 79 ? 13.489 -12.044 -17.161 1.00 97.50 79 VAL A C 1
ATOM 591 O O . VAL A 1 79 ? 12.530 -11.294 -17.018 1.00 97.50 79 VAL A O 1
ATOM 594 N N . ASP A 1 80 ? 14.132 -12.165 -18.326 1.00 98.31 80 ASP A N 1
ATOM 595 C CA . ASP A 1 80 ? 13.714 -11.499 -19.565 1.00 98.31 80 ASP A CA 1
ATOM 596 C C . ASP A 1 80 ? 12.306 -11.952 -19.944 1.00 98.31 80 ASP A C 1
ATOM 598 O O . ASP A 1 80 ? 11.426 -11.119 -20.139 1.00 98.31 80 ASP A O 1
ATOM 602 N N . ARG A 1 81 ? 12.057 -13.266 -19.931 1.00 98.44 81 ARG A N 1
ATOM 603 C CA . ARG A 1 81 ? 10.731 -13.829 -20.193 1.00 98.44 81 ARG A CA 1
ATOM 604 C C . ARG A 1 81 ? 9.677 -13.316 -19.207 1.00 98.44 81 ARG A C 1
ATOM 606 O O . ARG A 1 81 ? 8.566 -12.982 -19.620 1.00 98.44 81 ARG A O 1
ATOM 613 N N . ALA A 1 82 ? 9.995 -13.256 -17.913 1.00 98.06 82 ALA A N 1
ATOM 614 C CA . ALA A 1 82 ? 9.083 -12.724 -16.902 1.00 98.06 82 ALA A CA 1
ATOM 615 C C . ALA A 1 82 ? 8.769 -11.234 -17.141 1.00 98.06 82 ALA A C 1
ATOM 617 O O . ALA A 1 82 ? 7.603 -10.834 -17.088 1.00 98.06 82 ALA A O 1
ATOM 618 N N . GLU A 1 83 ? 9.790 -10.430 -17.452 1.00 98.56 83 GLU A N 1
ATOM 619 C CA . GLU A 1 83 ? 9.651 -8.999 -17.736 1.00 98.56 83 GLU A CA 1
ATOM 620 C C . GLU A 1 83 ? 8.843 -8.750 -19.021 1.00 98.56 83 GLU A C 1
ATOM 622 O O . GLU A 1 83 ? 7.925 -7.933 -19.014 1.00 98.56 83 GLU A O 1
ATOM 627 N N . GLU A 1 84 ? 9.091 -9.506 -20.092 1.00 98.56 84 GLU A N 1
ATOM 628 C CA . GLU A 1 84 ? 8.341 -9.428 -21.353 1.00 98.56 84 GLU A CA 1
ATOM 629 C C . GLU A 1 84 ? 6.856 -9.769 -21.175 1.00 98.56 84 GLU A C 1
ATOM 631 O O . GLU A 1 84 ? 5.988 -9.039 -21.666 1.00 98.56 84 GLU A O 1
ATOM 636 N N . ILE A 1 85 ? 6.543 -10.838 -20.429 1.00 98.62 85 ILE A N 1
ATOM 637 C CA . ILE A 1 85 ? 5.157 -11.204 -20.092 1.00 98.62 85 ILE A CA 1
ATOM 638 C C . ILE A 1 85 ? 4.490 -10.075 -19.304 1.00 98.62 85 ILE A C 1
ATOM 640 O O . ILE A 1 85 ? 3.345 -9.714 -19.588 1.00 98.62 85 ILE A O 1
ATOM 644 N N . GLY A 1 86 ? 5.192 -9.513 -18.318 1.00 98.12 86 GLY A N 1
ATOM 645 C CA . GLY A 1 86 ? 4.693 -8.394 -17.530 1.00 98.12 86 GLY A CA 1
ATOM 646 C C . GLY A 1 86 ? 4.398 -7.169 -18.397 1.00 98.12 86 GLY A C 1
ATOM 647 O O . GLY A 1 86 ? 3.310 -6.603 -18.302 1.00 98.12 86 GLY A O 1
ATOM 648 N N . ILE A 1 87 ? 5.341 -6.773 -19.257 1.00 98.56 87 ILE A N 1
ATOM 649 C CA . ILE A 1 87 ? 5.205 -5.616 -20.153 1.00 98.56 87 ILE A CA 1
ATOM 650 C C . ILE A 1 87 ? 4.001 -5.804 -21.075 1.00 98.56 87 ILE A C 1
ATOM 652 O O . ILE A 1 87 ? 3.181 -4.895 -21.201 1.00 98.56 87 ILE A O 1
ATOM 656 N N . ALA A 1 88 ? 3.864 -6.982 -21.690 1.00 98.56 88 ALA A N 1
ATOM 657 C CA . ALA A 1 88 ? 2.743 -7.286 -22.574 1.00 98.56 88 ALA A CA 1
ATOM 658 C C . ALA A 1 88 ? 1.398 -7.162 -21.842 1.00 98.56 88 ALA A C 1
ATOM 660 O O . ALA A 1 88 ? 0.501 -6.471 -22.323 1.00 98.56 88 ALA A O 1
ATOM 661 N N . ARG A 1 89 ? 1.289 -7.747 -20.642 1.00 98.56 89 ARG A N 1
ATOM 662 C CA . ARG A 1 89 ? 0.075 -7.674 -19.814 1.00 98.56 89 ARG A CA 1
ATOM 663 C C . ARG A 1 89 ? -0.247 -6.253 -19.363 1.00 98.56 89 ARG A C 1
ATOM 665 O O . ARG A 1 89 ? -1.410 -5.871 -19.376 1.00 98.56 89 ARG A O 1
ATOM 672 N N . ALA A 1 90 ? 0.754 -5.459 -18.981 1.00 97.94 90 ALA A N 1
ATOM 673 C CA . ALA A 1 90 ? 0.547 -4.066 -18.591 1.00 97.94 90 ALA A CA 1
ATOM 674 C C . ALA A 1 90 ? 0.041 -3.224 -19.771 1.00 97.94 90 ALA A C 1
ATOM 676 O O . ALA A 1 90 ? -0.913 -2.460 -19.627 1.00 97.94 90 ALA A O 1
ATOM 677 N N . LYS A 1 91 ? 0.639 -3.401 -20.955 1.00 98.38 91 LYS A N 1
ATOM 678 C CA . LYS A 1 91 ? 0.197 -2.729 -22.182 1.00 98.38 91 LYS A CA 1
ATOM 679 C C . LYS A 1 91 ? -1.235 -3.100 -22.554 1.00 98.38 91 LYS A C 1
ATOM 681 O O . LYS A 1 91 ? -2.016 -2.210 -22.869 1.00 98.38 91 LYS A O 1
ATOM 686 N N . GLU A 1 92 ? -1.580 -4.384 -22.482 1.00 98.31 92 GLU A N 1
ATOM 687 C CA . GLU A 1 92 ? -2.938 -4.870 -22.740 1.00 98.31 92 GLU A CA 1
ATOM 688 C C . GLU A 1 92 ? -3.945 -4.300 -21.732 1.00 98.31 92 GLU A C 1
ATOM 690 O O . GLU A 1 92 ? -4.961 -3.739 -22.133 1.00 98.31 92 GLU A O 1
ATOM 695 N N . LEU A 1 93 ? -3.634 -4.376 -20.435 1.00 97.31 93 LEU A N 1
ATOM 696 C CA . LEU A 1 93 ? -4.525 -3.941 -19.358 1.00 97.31 93 LEU A CA 1
ATOM 697 C C . LEU A 1 93 ? -4.840 -2.440 -19.414 1.00 97.31 93 LEU A C 1
ATOM 699 O O . LEU A 1 93 ? -5.981 -2.045 -19.189 1.00 97.31 93 LEU A O 1
ATOM 703 N N . PHE A 1 94 ? -3.834 -1.606 -19.689 1.00 95.56 94 PHE A N 1
ATOM 704 C CA . PHE A 1 94 ? -3.971 -0.146 -19.665 1.00 95.56 94 PHE A CA 1
ATOM 705 C C . PHE A 1 94 ? -4.132 0.488 -21.053 1.00 95.56 94 PHE A C 1
ATOM 707 O O . PHE A 1 94 ? -4.248 1.708 -21.149 1.00 95.56 94 PHE A O 1
ATOM 714 N N . GLY A 1 95 ? -4.111 -0.304 -22.131 1.00 95.62 95 GLY A N 1
ATOM 715 C CA . GLY A 1 95 ? -4.108 0.215 -23.503 1.00 95.62 95 GLY A CA 1
ATOM 716 C C . GLY A 1 95 ? -2.884 1.084 -23.819 1.00 95.62 95 GLY A C 1
ATOM 717 O O . GLY A 1 95 ? -2.978 2.026 -24.603 1.00 95.62 95 GLY A O 1
ATOM 718 N N . ALA A 1 96 ? -1.747 0.812 -23.174 1.00 95.06 96 ALA A N 1
ATOM 719 C CA . ALA A 1 96 ? -0.543 1.630 -23.280 1.00 95.06 96 ALA A CA 1
ATOM 720 C C . ALA A 1 96 ? 0.354 1.197 -24.451 1.00 95.06 96 ALA A C 1
ATOM 722 O O . ALA A 1 96 ? 0.526 0.008 -24.730 1.00 95.06 96 ALA A O 1
ATOM 723 N N . GLU A 1 97 ? 1.004 2.164 -25.105 1.00 96.69 97 GLU A N 1
ATOM 724 C CA . GLU A 1 97 ? 1.981 1.878 -26.165 1.00 96.69 97 GLU A CA 1
ATOM 725 C C . GLU A 1 97 ? 3.276 1.267 -25.597 1.00 96.69 97 GLU A C 1
ATOM 727 O O . GLU A 1 97 ? 3.847 0.340 -26.181 1.00 96.69 97 GLU A O 1
ATOM 732 N N . HIS A 1 98 ? 3.701 1.730 -24.417 1.00 95.62 98 HIS A N 1
ATOM 733 C CA . HIS A 1 98 ? 4.927 1.317 -23.730 1.00 95.62 98 HIS A CA 1
ATOM 734 C C . HIS A 1 98 ? 4.662 1.082 -22.241 1.00 95.62 98 HIS A C 1
ATOM 736 O O . HIS A 1 98 ? 3.791 1.721 -21.656 1.00 95.62 98 HIS A O 1
ATOM 742 N N . ALA A 1 99 ? 5.441 0.193 -21.624 1.00 96.75 99 ALA A N 1
ATOM 743 C CA . ALA A 1 99 ? 5.435 -0.029 -20.181 1.00 96.75 99 ALA A CA 1
ATOM 744 C C . ALA A 1 99 ? 6.856 -0.338 -19.692 1.00 96.75 99 ALA A C 1
ATOM 746 O O . ALA A 1 99 ? 7.571 -1.116 -20.322 1.00 96.75 99 ALA A O 1
ATOM 747 N N . ASN A 1 100 ? 7.247 0.256 -18.564 1.00 97.12 100 ASN A N 1
ATOM 748 C CA . ASN A 1 100 ? 8.472 -0.079 -17.842 1.00 97.12 100 ASN A CA 1
ATOM 749 C C . ASN A 1 100 ? 8.086 -0.571 -16.441 1.00 97.12 100 ASN A C 1
ATOM 751 O O . ASN A 1 100 ? 7.424 0.154 -15.699 1.00 97.12 100 ASN A O 1
ATOM 755 N N . LEU A 1 101 ? 8.477 -1.803 -16.107 1.00 96.31 101 LEU A N 1
ATOM 756 C CA . LEU A 1 101 ? 8.117 -2.477 -14.853 1.00 96.31 101 LEU A CA 1
ATOM 757 C C . LEU A 1 101 ? 9.238 -2.484 -13.806 1.00 96.31 101 LEU A C 1
ATOM 759 O O . LEU A 1 101 ? 9.064 -3.048 -12.731 1.00 96.31 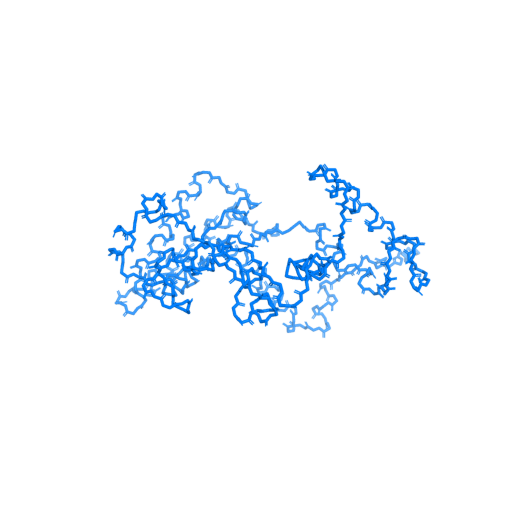101 LEU A O 1
ATOM 763 N N . GLN A 1 102 ? 10.387 -1.884 -14.116 1.00 97.38 102 GLN A N 1
ATOM 764 C CA . GLN A 1 102 ? 11.563 -1.892 -13.249 1.00 97.38 102 GLN A CA 1
ATOM 765 C C . GLN A 1 102 ? 11.506 -0.931 -12.044 1.00 97.38 102 GLN A C 1
ATOM 767 O O . GLN A 1 102 ? 12.230 -1.193 -11.081 1.00 97.38 102 GLN A O 1
ATOM 772 N N . PRO A 1 103 ? 10.700 0.159 -12.016 1.00 97.06 103 PRO A N 1
ATOM 773 C CA . PRO A 1 103 ? 10.591 0.971 -10.809 1.00 97.06 103 PRO A CA 1
ATOM 774 C C . PRO A 1 103 ? 10.137 0.150 -9.594 1.00 97.06 103 PRO A C 1
ATOM 776 O O . PRO A 1 103 ? 9.067 -0.450 -9.598 1.00 97.06 103 PRO A O 1
ATOM 779 N N . HIS A 1 104 ? 10.929 0.175 -8.521 1.00 94.88 104 HIS A N 1
ATOM 780 C CA . HIS A 1 104 ? 10.690 -0.601 -7.297 1.00 94.88 104 HIS A CA 1
ATOM 781 C C . HIS A 1 104 ? 9.396 -0.231 -6.554 1.00 94.88 104 HIS A C 1
ATOM 783 O O . HIS A 1 104 ? 8.866 -1.016 -5.776 1.00 94.88 104 HIS A O 1
ATOM 789 N N . SER A 1 105 ? 8.916 0.997 -6.738 1.00 95.31 105 SER A N 1
ATOM 790 C CA . SER A 1 105 ? 7.695 1.531 -6.131 1.00 95.31 105 SER A CA 1
ATOM 791 C C . SER A 1 105 ? 7.177 2.743 -6.907 1.00 95.31 105 SER A C 1
ATOM 793 O O . SER A 1 105 ? 7.897 3.327 -7.726 1.00 95.31 105 SER A O 1
ATOM 795 N N . GLY A 1 106 ? 5.966 3.207 -6.585 1.00 89.88 106 GLY A N 1
ATOM 796 C CA . GLY A 1 106 ? 5.398 4.417 -7.191 1.00 89.88 106 GLY A CA 1
ATOM 797 C C . GLY A 1 106 ? 6.276 5.666 -7.021 1.00 89.88 106 GLY A C 1
ATOM 798 O O . GLY A 1 106 ? 6.374 6.482 -7.934 1.00 89.88 106 GLY A O 1
ATOM 799 N N . ALA A 1 107 ? 6.993 5.799 -5.898 1.00 92.75 107 ALA A N 1
ATOM 800 C CA . ALA A 1 107 ? 7.899 6.928 -5.690 1.00 92.75 107 ALA A CA 1
ATOM 801 C C . ALA A 1 107 ? 9.109 6.888 -6.634 1.00 92.75 107 ALA A C 1
ATOM 803 O O . ALA A 1 107 ? 9.468 7.914 -7.212 1.00 92.75 107 ALA A O 1
ATOM 804 N N . SER A 1 108 ? 9.700 5.706 -6.834 1.00 94.44 108 SER A N 1
ATOM 805 C CA . SER A 1 108 ? 10.785 5.528 -7.806 1.00 94.44 108 SER A CA 1
ATOM 806 C C . SER A 1 108 ? 10.309 5.697 -9.252 1.00 94.44 108 SER A C 1
ATOM 808 O O . SER A 1 108 ? 11.051 6.232 -10.069 1.00 94.44 108 SER A O 1
ATOM 810 N N . ALA A 1 109 ? 9.059 5.325 -9.558 1.00 95.25 109 ALA A N 1
ATOM 811 C CA . ALA A 1 109 ? 8.464 5.535 -10.876 1.00 95.25 109 ALA A CA 1
ATOM 812 C C . ALA A 1 109 ? 8.295 7.031 -11.172 1.00 95.25 109 ALA A C 1
ATOM 814 O O . ALA A 1 109 ? 8.705 7.499 -12.232 1.00 95.25 109 ALA A O 1
ATOM 815 N N . ASN A 1 110 ? 7.778 7.797 -10.204 1.00 91.94 110 ASN A N 1
ATOM 816 C CA . ASN A 1 110 ? 7.690 9.252 -10.320 1.00 91.94 110 ASN A CA 1
ATOM 817 C C . ASN A 1 110 ? 9.080 9.875 -10.479 1.00 91.94 110 ASN A C 1
ATOM 819 O O . ASN A 1 110 ? 9.271 10.708 -11.356 1.00 91.94 110 ASN A O 1
ATOM 823 N N . LEU A 1 111 ? 10.075 9.442 -9.699 1.00 93.25 111 LEU A N 1
ATOM 824 C CA . LEU A 1 111 ? 11.444 9.933 -9.859 1.00 93.25 111 LEU A CA 1
ATOM 825 C C . LEU A 1 111 ? 12.002 9.649 -11.263 1.00 93.25 111 LEU A C 1
ATOM 827 O O . LEU A 1 111 ? 12.575 10.549 -11.872 1.00 93.25 111 LEU A O 1
ATOM 831 N N . ALA A 1 112 ? 11.811 8.437 -11.790 1.00 93.50 112 ALA A N 1
ATOM 832 C CA . ALA A 1 112 ? 12.246 8.078 -13.138 1.00 93.50 112 ALA A CA 1
ATOM 833 C C . ALA A 1 112 ? 11.560 8.941 -14.210 1.00 93.50 112 ALA A C 1
ATOM 835 O O . ALA A 1 112 ? 12.223 9.410 -15.132 1.00 93.50 112 ALA A O 1
ATOM 836 N N . ALA A 1 113 ? 10.259 9.212 -14.061 1.00 92.12 113 ALA A N 1
ATOM 837 C CA . ALA A 1 113 ? 9.521 10.093 -14.963 1.00 92.12 113 ALA A CA 1
ATOM 838 C C . ALA A 1 113 ? 10.043 11.539 -14.917 1.00 92.12 113 ALA A C 1
ATOM 840 O O . ALA A 1 113 ? 10.259 12.139 -15.968 1.00 92.12 113 ALA A O 1
ATOM 841 N N . TYR A 1 114 ? 10.308 12.081 -13.722 1.00 91.31 114 TYR A N 1
ATOM 842 C CA . TYR A 1 114 ? 10.905 13.412 -13.581 1.00 91.31 114 TYR A CA 1
ATOM 843 C C . TYR A 1 114 ? 12.293 13.450 -14.225 1.00 91.31 114 TYR A C 1
ATOM 845 O O . TYR A 1 114 ? 12.543 14.301 -15.066 1.00 91.31 114 TYR A O 1
ATOM 853 N N . ALA A 1 115 ? 13.168 12.494 -13.903 1.00 91.50 115 ALA A N 1
ATOM 854 C CA . ALA A 1 115 ? 14.525 12.440 -14.443 1.00 91.50 115 ALA A CA 1
ATOM 855 C C . ALA A 1 115 ? 14.571 12.289 -15.976 1.00 91.50 115 ALA A C 1
ATOM 857 O O . ALA A 1 115 ? 15.542 12.705 -16.604 1.00 91.50 115 ALA A O 1
ATOM 858 N N . ALA A 1 116 ? 13.538 11.693 -16.579 1.00 92.38 116 ALA A N 1
ATOM 859 C CA . ALA A 1 116 ? 13.435 11.537 -18.025 1.00 92.38 116 ALA A CA 1
ATOM 860 C C . ALA A 1 116 ? 12.910 12.792 -18.744 1.00 92.38 116 ALA A C 1
ATOM 862 O O . ALA A 1 116 ? 13.246 13.000 -19.909 1.00 92.38 116 ALA A O 1
ATOM 863 N N . LEU A 1 117 ? 12.065 13.596 -18.088 1.00 90.56 117 LEU A N 1
ATOM 864 C CA . LEU A 1 117 ? 11.280 14.648 -18.749 1.00 90.56 117 LEU A CA 1
ATOM 865 C C . LEU A 1 117 ? 11.644 16.072 -18.318 1.00 90.56 117 LEU A C 1
ATOM 867 O O . LEU A 1 117 ? 11.365 17.008 -19.063 1.00 90.56 117 LEU A O 1
ATOM 871 N N . VAL A 1 118 ? 12.241 16.245 -17.139 1.00 84.38 118 VAL A N 1
ATOM 872 C CA . VAL A 1 118 ? 12.571 17.552 -16.559 1.00 84.38 118 VAL A CA 1
ATOM 873 C C . VAL A 1 118 ? 13.942 17.533 -15.884 1.00 84.38 118 VAL A C 1
ATOM 875 O O . VAL A 1 118 ? 14.474 16.486 -15.515 1.00 84.38 118 VAL A O 1
ATOM 878 N N . GLN A 1 119 ? 14.527 18.712 -15.713 1.00 90.94 119 GLN A N 1
ATOM 879 C CA . GLN A 1 119 ? 15.786 18.918 -15.006 1.00 90.94 119 GLN A CA 1
ATOM 880 C C . GLN A 1 119 ? 15.540 19.508 -13.611 1.00 90.94 119 GLN A C 1
ATOM 882 O O . GLN A 1 119 ? 14.566 20.237 -13.406 1.00 90.94 119 GLN A O 1
ATOM 887 N N . PRO A 1 120 ? 16.411 19.235 -12.623 1.00 91.88 120 PRO A N 1
ATOM 888 C CA . PRO A 1 120 ? 16.391 19.972 -11.365 1.00 91.88 120 PRO A CA 1
ATOM 889 C C . PRO A 1 120 ? 16.420 21.490 -11.608 1.00 91.88 120 PRO A C 1
ATOM 891 O O . PRO A 1 120 ? 17.228 21.984 -12.391 1.00 91.88 120 PRO A O 1
ATOM 894 N N . GLY A 1 121 ? 15.543 22.224 -10.928 1.00 85.06 121 GLY A N 1
ATOM 895 C CA . GLY A 1 121 ? 15.291 23.652 -11.136 1.00 85.06 121 GLY A CA 1
ATOM 896 C C . GLY A 1 121 ? 14.118 23.950 -12.073 1.00 85.06 121 GLY A C 1
ATOM 897 O O . GLY A 1 121 ? 13.594 25.061 -12.036 1.00 85.06 121 GLY A O 1
ATOM 898 N N . ASP A 1 122 ? 13.642 22.979 -12.855 1.00 78.38 122 ASP A N 1
ATOM 899 C CA . ASP A 1 122 ? 12.463 23.188 -13.693 1.00 78.38 122 ASP A CA 1
ATOM 900 C C . ASP A 1 122 ? 11.205 23.397 -12.848 1.00 78.38 122 ASP A C 1
ATOM 902 O O . ASP A 1 122 ? 11.079 22.933 -11.706 1.00 78.38 122 ASP A O 1
ATOM 906 N N . THR A 1 123 ? 10.251 24.116 -13.440 1.00 75.56 123 THR A N 1
ATOM 907 C CA . THR A 1 123 ? 8.948 24.351 -12.824 1.00 75.56 123 THR A CA 1
ATOM 908 C C . THR A 1 123 ? 7.992 23.213 -13.149 1.00 75.56 123 THR A C 1
ATOM 910 O O . THR A 1 123 ? 7.786 22.889 -14.317 1.00 75.56 123 THR A O 1
ATOM 913 N N . VAL A 1 124 ? 7.371 22.635 -12.120 1.00 70.88 124 VAL A N 1
ATOM 914 C CA . VAL A 1 124 ? 6.407 21.535 -12.255 1.00 70.88 124 VAL A CA 1
ATOM 915 C C . VAL A 1 124 ? 5.090 21.931 -11.596 1.00 70.88 124 VAL A C 1
ATOM 917 O O . VAL A 1 124 ? 5.075 22.409 -10.465 1.00 70.88 124 VAL A O 1
ATOM 920 N N . LEU A 1 125 ? 3.977 21.744 -12.302 1.00 62.88 125 LEU A N 1
ATOM 921 C CA . LEU A 1 125 ? 2.634 21.972 -11.768 1.00 62.88 125 LEU A CA 1
ATOM 922 C C . LEU A 1 125 ? 2.117 20.685 -11.117 1.00 62.88 125 LEU A C 1
ATOM 924 O O . LEU A 1 125 ? 2.133 19.629 -11.749 1.00 62.88 125 LEU A O 1
ATOM 928 N N . ALA A 1 126 ? 1.632 20.768 -9.879 1.00 68.56 126 ALA A N 1
ATOM 929 C CA . ALA A 1 126 ? 1.131 19.607 -9.148 1.00 68.56 126 ALA A CA 1
ATOM 930 C C . ALA A 1 126 ? 0.068 19.971 -8.103 1.00 68.56 126 ALA A C 1
ATOM 932 O O . ALA A 1 126 ? -0.012 21.113 -7.662 1.00 68.56 126 ALA A O 1
ATOM 933 N N . MET A 1 127 ? -0.751 18.995 -7.702 1.00 69.31 127 MET A N 1
ATOM 934 C CA . MET A 1 127 ? -1.756 19.186 -6.655 1.00 69.31 127 MET A CA 1
ATOM 935 C C . MET A 1 127 ? -1.080 19.314 -5.289 1.00 69.31 127 MET A C 1
ATOM 937 O O . MET A 1 127 ? -0.195 18.522 -4.957 1.00 69.31 127 MET A O 1
ATOM 941 N N . GLU A 1 128 ? -1.512 20.274 -4.473 1.00 68.69 128 GLU A N 1
ATOM 942 C CA . GLU A 1 128 ? -0.957 20.433 -3.129 1.00 68.69 128 GLU A CA 1
ATOM 943 C C . GLU A 1 128 ? -1.341 19.277 -2.192 1.00 68.69 128 GLU A C 1
ATOM 945 O O . GLU A 1 128 ? -2.454 18.752 -2.236 1.00 68.69 128 GLU A O 1
ATOM 950 N N . LEU A 1 129 ? -0.422 18.902 -1.293 1.00 75.56 129 LEU A N 1
ATOM 951 C CA . LEU A 1 129 ? -0.609 17.795 -0.346 1.00 75.56 129 LEU A CA 1
ATOM 952 C C . LEU A 1 129 ? -1.872 17.943 0.535 1.00 75.56 129 LEU A C 1
ATOM 954 O O . LEU A 1 129 ? -2.599 16.958 0.654 1.00 75.56 129 LEU A O 1
ATOM 958 N N . PRO A 1 130 ? -2.204 19.126 1.102 1.00 73.12 130 PRO A N 1
ATOM 959 C CA . PRO A 1 130 ? -3.445 19.298 1.868 1.00 73.12 130 PRO A CA 1
ATOM 960 C C . PRO A 1 130 ? -4.723 19.163 1.030 1.00 73.12 130 PRO A C 1
ATOM 962 O O . PRO A 1 130 ? -5.803 18.983 1.575 1.00 73.12 130 PRO A O 1
ATOM 965 N N . HIS A 1 131 ? -4.601 19.228 -0.296 1.00 66.19 131 HIS A N 1
ATOM 966 C CA . HIS A 1 131 ? -5.714 19.206 -1.241 1.00 66.19 131 HIS A CA 1
ATOM 967 C C . HIS A 1 131 ? -5.824 17.870 -1.994 1.00 66.19 131 HIS A C 1
ATOM 969 O O . HIS A 1 131 ? -6.513 17.796 -3.006 1.00 66.19 131 HIS A O 1
ATOM 975 N N . GLY A 1 132 ? -5.162 16.813 -1.504 1.00 67.31 132 GLY A N 1
ATOM 976 C CA . GLY A 1 132 ? -5.208 15.464 -2.086 1.00 67.31 132 GLY A CA 1
ATOM 977 C C . GLY A 1 132 ? -3.981 15.075 -2.916 1.00 67.31 132 GLY A C 1
ATOM 978 O O . GLY A 1 132 ? -3.930 13.962 -3.441 1.00 67.31 132 GLY A O 1
ATOM 979 N N . GLY A 1 133 ? -2.979 15.953 -3.014 1.00 74.81 133 GLY A N 1
ATOM 980 C CA . GLY A 1 133 ? -1.703 15.650 -3.659 1.00 74.81 133 GLY A CA 1
ATOM 981 C C . GLY A 1 133 ? -0.901 14.564 -2.934 1.00 74.81 133 GLY A C 1
ATOM 982 O O . GLY A 1 133 ? -1.189 14.192 -1.798 1.00 74.81 133 GLY A O 1
ATOM 983 N N . HIS A 1 134 ? 0.148 14.054 -3.579 1.00 87.44 134 HIS A N 1
ATOM 984 C CA . HIS A 1 134 ? 1.057 13.066 -2.989 1.00 87.44 134 HIS A CA 1
ATOM 985 C C . HIS A 1 134 ? 2.418 13.689 -2.648 1.00 87.44 134 HIS A C 1
ATOM 987 O O . HIS A 1 134 ? 2.847 14.669 -3.254 1.00 87.44 134 HIS A O 1
ATOM 993 N N . LEU A 1 135 ? 3.159 13.091 -1.706 1.00 89.31 135 LEU A N 1
ATOM 994 C CA . LEU A 1 135 ? 4.474 13.595 -1.282 1.00 89.31 135 LEU A CA 1
ATOM 995 C C . LEU A 1 135 ? 5.451 13.801 -2.448 1.00 89.31 135 LEU A C 1
ATOM 997 O O . LEU A 1 135 ? 6.220 14.757 -2.437 1.00 89.31 135 LEU A O 1
ATOM 1001 N N . THR A 1 136 ? 5.406 12.926 -3.451 1.00 91.19 136 THR A N 1
ATOM 1002 C CA . THR A 1 136 ? 6.280 12.965 -4.637 1.00 91.19 136 THR A CA 1
ATOM 1003 C C . THR A 1 136 ? 5.847 13.977 -5.695 1.00 91.19 136 THR A C 1
ATOM 1005 O O . THR A 1 136 ? 6.366 13.951 -6.805 1.00 91.19 136 THR A O 1
ATOM 1008 N N . HIS A 1 137 ? 4.865 14.825 -5.393 1.00 85.75 137 HIS A N 1
ATOM 1009 C CA . HIS A 1 137 ? 4.309 15.821 -6.309 1.00 85.75 137 HIS A CA 1
ATOM 1010 C C . HIS A 1 137 ? 4.582 17.247 -5.813 1.00 85.75 137 HIS A C 1
ATOM 1012 O O . HIS A 1 137 ? 3.751 18.132 -5.934 1.00 85.75 137 HIS A O 1
ATOM 1018 N N . GLY A 1 138 ? 5.757 17.468 -5.220 1.00 80.94 138 GLY A N 1
ATOM 1019 C CA . GLY A 1 138 ? 6.248 18.807 -4.872 1.00 80.94 138 GLY A CA 1
ATOM 1020 C C . GLY A 1 138 ? 6.364 19.118 -3.386 1.00 80.94 138 GLY A C 1
ATOM 1021 O O . GLY A 1 138 ? 6.672 20.251 -3.020 1.00 80.94 138 GLY A O 1
ATOM 1022 N N . SER A 1 139 ? 6.169 18.132 -2.504 1.00 85.88 139 SER A N 1
ATOM 1023 C CA . SER A 1 139 ? 6.381 18.348 -1.070 1.00 85.88 139 SER A CA 1
ATOM 1024 C C . SER A 1 139 ? 7.832 18.747 -0.781 1.00 85.88 139 SER A C 1
ATOM 1026 O O . SER A 1 139 ? 8.766 18.072 -1.220 1.00 85.88 139 SER A O 1
ATOM 1028 N N . ARG A 1 140 ? 8.031 19.809 0.015 1.00 85.94 140 ARG A N 1
ATOM 1029 C CA . ARG A 1 140 ? 9.359 20.370 0.355 1.00 85.94 140 ARG A CA 1
ATOM 1030 C C . ARG A 1 140 ? 10.296 19.374 1.046 1.00 85.94 140 ARG A C 1
ATOM 1032 O O . ARG A 1 140 ? 11.511 19.544 1.018 1.00 85.94 140 ARG A O 1
ATOM 1039 N N . VAL A 1 141 ? 9.749 18.336 1.679 1.00 89.88 141 VAL A N 1
ATOM 1040 C CA . VAL A 1 141 ? 10.540 17.294 2.356 1.00 89.88 141 VAL A CA 1
ATOM 1041 C C . VAL A 1 141 ? 10.949 16.147 1.421 1.00 89.88 141 VAL A C 1
ATOM 1043 O O . VAL A 1 141 ? 11.839 15.369 1.766 1.00 89.88 141 VAL A O 1
ATOM 1046 N N . ASN A 1 142 ? 10.359 16.065 0.225 1.00 92.06 142 ASN A N 1
ATOM 1047 C CA . ASN A 1 142 ? 10.594 15.024 -0.777 1.00 92.06 142 ASN A CA 1
ATOM 1048 C C . ASN A 1 142 ? 11.528 15.511 -1.909 1.00 92.06 142 ASN A C 1
ATOM 1050 O O . ASN A 1 142 ? 11.693 16.717 -2.092 1.00 92.06 142 ASN A O 1
ATOM 1054 N N . PHE A 1 143 ? 12.122 14.594 -2.692 1.00 92.12 143 PHE A N 1
ATOM 1055 C CA . PHE A 1 143 ? 12.946 14.937 -3.866 1.00 92.12 143 PHE A CA 1
ATOM 1056 C C . PHE A 1 143 ? 12.222 15.920 -4.797 1.00 92.12 143 PHE A C 1
ATOM 1058 O O . PHE A 1 143 ? 12.824 16.883 -5.265 1.00 92.12 143 PHE A O 1
ATOM 1065 N N . SER A 1 144 ? 10.912 15.729 -4.984 1.00 87.06 144 SER A N 1
ATOM 1066 C CA . SER A 1 144 ? 10.100 16.530 -5.894 1.00 87.06 144 SER A CA 1
ATOM 1067 C C . SER A 1 144 ? 10.039 18.011 -5.506 1.00 87.06 144 SER A C 1
ATOM 1069 O O . SER A 1 144 ? 10.016 18.858 -6.385 1.00 87.06 144 SER A O 1
ATOM 1071 N N . GLY A 1 145 ? 10.028 18.347 -4.209 1.00 83.75 145 GLY A N 1
ATOM 1072 C CA . GLY A 1 145 ? 10.028 19.744 -3.750 1.00 83.75 145 GLY A CA 1
ATOM 1073 C C . GLY A 1 145 ? 11.416 20.286 -3.400 1.00 83.75 145 GLY A C 1
ATOM 1074 O O . GLY A 1 145 ? 11.585 21.496 -3.281 1.00 83.75 145 GLY A O 1
ATOM 1075 N N . LYS A 1 146 ? 12.415 19.408 -3.223 1.00 92.25 146 LYS A N 1
ATOM 1076 C CA . LYS A 1 146 ? 13.818 19.800 -3.001 1.00 92.25 146 LYS A CA 1
ATOM 1077 C C . LYS A 1 146 ? 14.528 20.174 -4.296 1.00 92.25 146 LYS A C 1
ATOM 1079 O O . LYS A 1 146 ? 15.374 21.061 -4.280 1.00 92.25 146 LYS A O 1
ATOM 1084 N N . TRP A 1 147 ? 14.241 19.458 -5.380 1.00 91.31 147 TRP A N 1
ATOM 1085 C CA . TRP A 1 147 ? 14.970 19.594 -6.640 1.00 91.31 147 TRP A CA 1
ATOM 1086 C C . TRP A 1 147 ? 14.225 20.402 -7.696 1.00 91.31 147 TRP A C 1
ATOM 1088 O O . TRP A 1 147 ? 14.872 20.883 -8.615 1.00 91.31 147 TRP A O 1
ATOM 1098 N N . PHE A 1 148 ? 12.909 20.584 -7.577 1.00 84.50 148 PHE A N 1
ATOM 1099 C CA . PHE A 1 148 ? 12.094 21.257 -8.592 1.00 84.50 148 PHE A CA 1
ATOM 1100 C C . PHE A 1 148 ? 11.299 22.418 -7.994 1.00 84.50 148 PHE A C 1
ATOM 1102 O O . PHE A 1 148 ? 10.931 22.406 -6.815 1.00 84.50 148 PHE A O 1
ATOM 1109 N N . HIS A 1 149 ? 10.997 23.419 -8.819 1.00 75.00 149 HIS A N 1
ATOM 1110 C CA . HIS A 1 149 ? 10.125 24.526 -8.440 1.00 75.00 149 HIS A CA 1
ATOM 1111 C C . HIS A 1 149 ? 8.668 24.106 -8.633 1.00 75.00 149 HIS A C 1
ATOM 1113 O O . HIS A 1 149 ? 8.122 24.178 -9.729 1.00 75.00 149 HIS A O 1
ATOM 1119 N N . THR A 1 150 ? 8.023 23.625 -7.572 1.00 73.56 150 THR A N 1
ATOM 1120 C CA . THR A 1 150 ? 6.630 23.180 -7.692 1.00 73.56 150 THR A CA 1
ATOM 1121 C C . THR A 1 150 ? 5.663 24.348 -7.536 1.00 73.56 150 THR A C 1
ATOM 1123 O O . THR A 1 150 ? 5.696 25.052 -6.526 1.00 73.56 150 THR A O 1
ATOM 1126 N N . VAL A 1 151 ? 4.785 24.529 -8.522 1.00 68.25 151 VAL A N 1
ATOM 1127 C CA . VAL A 1 151 ? 3.599 25.383 -8.413 1.00 68.25 151 VAL A CA 1
ATOM 1128 C C . VAL A 1 151 ? 2.429 24.483 -8.027 1.00 68.25 151 VAL A C 1
ATOM 1130 O O . VAL A 1 151 ? 2.100 23.543 -8.749 1.00 68.25 151 VAL A O 1
ATOM 1133 N N . GLY A 1 152 ? 1.843 24.743 -6.861 1.00 61.69 152 GLY A N 1
ATOM 1134 C CA . GLY A 1 152 ? 0.699 24.006 -6.339 1.00 61.69 152 GLY A CA 1
ATOM 1135 C C . GLY A 1 152 ? -0.613 24.460 -6.976 1.00 61.69 152 GLY A C 1
ATOM 1136 O O . GLY A 1 152 ? -0.837 25.661 -7.119 1.00 61.69 152 GLY A O 1
ATOM 1137 N N . TYR A 1 153 ? -1.491 23.525 -7.336 1.00 51.19 153 TYR A N 1
ATOM 1138 C CA . TYR A 1 153 ? -2.907 23.817 -7.568 1.00 51.19 153 TYR A CA 1
ATOM 1139 C C . TYR A 1 153 ? -3.781 23.167 -6.491 1.00 51.19 153 TYR A C 1
ATOM 1141 O O . TYR A 1 153 ? -3.451 22.110 -5.946 1.00 51.19 153 TYR A O 1
ATOM 1149 N N . THR A 1 154 ? -4.902 23.819 -6.189 1.00 62.00 154 THR A N 1
ATOM 1150 C CA . THR A 1 154 ? -5.852 23.420 -5.145 1.00 62.00 154 THR A CA 1
ATOM 1151 C C . THR A 1 154 ? -7.200 23.042 -5.754 1.00 62.00 154 THR A C 1
ATOM 1153 O O . THR A 1 154 ? -7.427 23.179 -6.959 1.00 62.00 154 THR A O 1
ATOM 1156 N N . VAL A 1 155 ? -8.109 22.570 -4.908 1.00 61.59 155 VAL A N 1
ATOM 1157 C CA . VAL A 1 155 ? -9.534 22.423 -5.225 1.00 61.59 155 VAL A CA 1
ATOM 1158 C C . VAL A 1 155 ? -10.288 23.750 -4.960 1.00 61.59 155 VAL A C 1
ATOM 1160 O O . VAL A 1 155 ? -9.651 24.736 -4.566 1.00 61.59 155 VAL A O 1
ATOM 1163 N N . ARG A 1 156 ? -11.588 23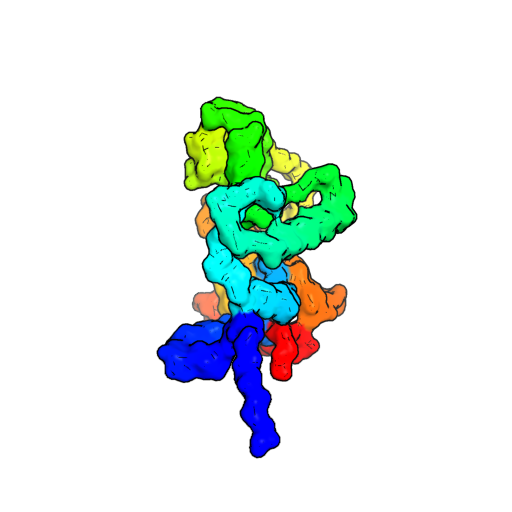.840 -5.308 1.00 54.19 156 ARG A N 1
ATOM 1164 C CA . ARG A 1 156 ? -12.392 25.064 -5.109 1.00 54.19 156 ARG A CA 1
ATOM 1165 C C . ARG A 1 156 ? -13.095 25.080 -3.740 1.00 54.19 156 ARG A C 1
ATOM 1167 O O . ARG A 1 156 ? -13.892 24.176 -3.491 1.00 54.19 156 ARG A O 1
ATOM 1174 N N . PRO A 1 157 ? -13.010 26.182 -2.970 1.00 61.22 157 PRO A N 1
ATOM 1175 C CA . PRO A 1 157 ? -13.665 26.294 -1.662 1.00 61.22 157 PRO A CA 1
ATOM 1176 C C . PRO A 1 157 ? -15.187 26.060 -1.639 1.00 61.22 157 PRO A C 1
ATOM 1178 O O . PRO A 1 157 ? -15.747 25.828 -0.576 1.00 61.22 157 PRO A O 1
ATOM 1181 N N . ASP A 1 158 ? -15.878 26.189 -2.775 1.00 59.44 158 ASP A N 1
ATOM 1182 C CA . ASP A 1 158 ? -17.342 26.182 -2.869 1.00 59.44 158 ASP A CA 1
ATOM 1183 C C . ASP A 1 158 ? -17.966 24.807 -3.174 1.00 59.44 158 ASP A C 1
ATOM 1185 O O . ASP A 1 158 ? -19.159 24.621 -2.946 1.00 59.44 158 ASP A O 1
ATOM 1189 N N . THR A 1 159 ? -17.201 23.845 -3.705 1.00 63.66 159 THR A N 1
ATOM 1190 C CA . THR A 1 159 ? -17.754 22.604 -4.298 1.00 63.66 159 THR A CA 1
ATOM 1191 C C . THR A 1 159 ? -17.065 21.305 -3.852 1.00 63.66 159 THR A C 1
ATOM 1193 O O . THR A 1 159 ? -17.462 20.224 -4.279 1.00 63.66 159 THR A O 1
ATOM 1196 N N . GLU A 1 160 ? -16.077 21.376 -2.960 1.00 54.31 160 GLU A N 1
ATOM 1197 C CA . GLU A 1 160 ? -15.262 20.272 -2.403 1.00 54.31 160 GLU A CA 1
ATOM 1198 C C . GLU A 1 160 ? -16.008 19.260 -1.488 1.00 54.31 160 GLU A C 1
ATOM 1200 O O . GLU A 1 160 ? -15.512 18.884 -0.427 1.00 54.31 160 GLU A O 1
ATOM 1205 N N . LEU A 1 161 ? -17.225 18.835 -1.831 1.00 49.94 161 LEU A N 1
ATOM 1206 C CA . LEU A 1 161 ? -18.218 18.430 -0.824 1.00 49.94 161 LEU A CA 1
ATOM 1207 C C . LEU A 1 161 ? -17.933 17.121 -0.051 1.00 49.94 161 LEU A C 1
ATOM 1209 O O . LEU A 1 161 ? -18.289 16.021 -0.474 1.00 49.94 161 LEU A O 1
ATOM 1213 N N . ILE A 1 162 ? -17.419 17.307 1.165 1.00 45.16 162 ILE A N 1
ATOM 1214 C CA . ILE A 1 162 ? -17.867 16.688 2.423 1.00 45.16 162 ILE A CA 1
ATOM 1215 C C . ILE A 1 162 ? -18.530 17.822 3.238 1.00 45.16 162 ILE A C 1
ATOM 1217 O O . ILE A 1 162 ? -18.092 18.966 3.134 1.00 45.16 162 ILE A O 1
ATOM 1221 N N . ASP A 1 163 ? -19.588 17.551 4.015 1.00 48.72 163 ASP A N 1
ATOM 1222 C CA . ASP A 1 163 ? -20.185 18.541 4.933 1.00 48.72 163 ASP A CA 1
ATOM 1223 C C . ASP A 1 163 ? -19.235 18.783 6.123 1.00 48.72 163 ASP A C 1
ATOM 1225 O O . ASP A 1 163 ? -19.143 17.995 7.068 1.00 48.72 163 ASP A O 1
ATOM 1229 N N . TYR A 1 164 ? -18.441 19.850 6.028 1.00 46.56 164 TYR A N 1
ATOM 1230 C CA . TYR A 1 164 ? -17.409 20.176 7.011 1.00 46.56 164 TYR A CA 1
ATOM 1231 C C . TYR A 1 164 ? -17.951 20.826 8.285 1.00 46.56 164 TYR A C 1
ATOM 1233 O O . TYR A 1 164 ? -17.192 20.930 9.251 1.00 46.56 164 TYR A O 1
ATOM 1241 N N . ASP A 1 165 ? -19.210 21.267 8.304 1.00 49.09 165 ASP A N 1
ATOM 1242 C CA . ASP A 1 165 ? -19.846 21.762 9.525 1.00 49.09 165 ASP A CA 1
ATOM 1243 C C . ASP A 1 165 ? -20.271 20.562 10.386 1.00 49.09 165 ASP A C 1
ATOM 1245 O O . ASP A 1 165 ? -19.914 20.510 11.563 1.00 49.09 165 ASP A O 1
ATOM 1249 N N . GLU A 1 166 ? -20.833 19.508 9.779 1.00 41.59 166 GLU A N 1
ATOM 1250 C CA . GLU A 1 166 ? -21.092 18.226 10.457 1.00 41.59 166 GLU A CA 1
ATOM 1251 C C . GLU A 1 166 ? -19.788 17.537 10.919 1.00 41.59 166 GLU A C 1
ATOM 1253 O O . GLU A 1 166 ? -19.709 17.014 12.033 1.00 41.59 166 GLU A O 1
ATOM 1258 N N . ALA A 1 167 ? -18.720 17.575 10.109 1.00 39.72 167 ALA A N 1
ATOM 1259 C CA . ALA A 1 167 ? -17.420 17.007 10.486 1.00 39.72 167 ALA A CA 1
ATOM 1260 C C . ALA A 1 167 ? -16.706 17.804 11.599 1.00 39.72 167 ALA A C 1
ATOM 1262 O O . ALA A 1 167 ? -16.042 17.207 12.451 1.00 39.72 167 ALA A O 1
ATOM 1263 N N . ARG A 1 168 ? -16.854 19.140 11.632 1.00 50.19 168 ARG A N 1
ATOM 1264 C CA . ARG A 1 168 ? -16.311 19.992 12.707 1.00 50.19 168 ARG A CA 1
ATOM 1265 C C . ARG A 1 168 ? -17.066 19.835 14.021 1.00 50.19 168 ARG A C 1
ATOM 1267 O O . ARG A 1 168 ? -16.425 19.866 15.070 1.00 50.19 168 ARG A O 1
ATOM 1274 N N . GLU A 1 169 ? -18.382 19.631 13.981 1.00 51.94 169 GLU A N 1
ATOM 1275 C CA . GLU A 1 169 ? -19.206 19.403 15.178 1.00 51.94 169 GLU A CA 1
ATOM 1276 C C . GLU A 1 169 ? -18.825 18.121 15.935 1.00 51.94 169 GLU A C 1
ATOM 1278 O O . GLU A 1 169 ? -19.031 18.035 17.146 1.00 51.94 169 GLU A O 1
ATOM 1283 N N . VAL A 1 170 ? -18.198 17.146 15.263 1.00 48.91 170 VAL A N 1
ATOM 1284 C CA . VAL A 1 170 ? -17.694 15.924 15.910 1.00 48.91 170 VAL A CA 1
ATOM 1285 C C . VAL A 1 170 ? -16.486 16.208 16.821 1.00 48.91 170 VAL A C 1
ATOM 1287 O O . VAL A 1 170 ? -16.274 15.455 17.766 1.00 48.91 170 VAL A O 1
ATOM 1290 N N . GLY A 1 171 ? -15.734 17.300 16.626 1.00 61.44 171 GLY A N 1
ATOM 1291 C CA . GLY A 1 171 ? -14.696 17.751 17.569 1.00 61.44 171 GLY A CA 1
ATOM 1292 C C . GLY A 1 171 ? -13.509 16.792 17.763 1.00 61.44 171 GLY A C 1
ATOM 1293 O O . GLY A 1 171 ? -12.841 16.848 18.795 1.00 61.44 171 GLY A O 1
ATOM 1294 N N . VAL A 1 172 ? -13.246 15.903 16.799 1.00 69.19 172 VAL A N 1
ATOM 1295 C CA . VAL A 1 172 ? -12.176 14.890 16.851 1.00 69.19 172 VAL A CA 1
ATOM 1296 C C . VAL A 1 172 ? -11.151 15.184 15.760 1.00 69.19 172 VAL A C 1
ATOM 1298 O O . VAL A 1 172 ? -11.523 15.343 14.600 1.00 69.19 172 VAL A O 1
ATOM 1301 N N . SER A 1 173 ? -9.866 15.266 16.115 1.00 82.38 173 SER A N 1
ATOM 1302 C CA . SER A 1 173 ? -8.802 15.450 15.121 1.00 82.38 173 SER A CA 1
ATOM 1303 C C . SER A 1 173 ? -8.555 14.171 14.310 1.00 82.38 173 SER A C 1
ATOM 1305 O O . SER A 1 173 ? -8.910 13.071 14.735 1.00 82.38 173 SER A O 1
ATOM 1307 N N . GLY A 1 174 ? -7.902 14.283 13.152 1.00 81.69 174 GLY A N 1
ATOM 1308 C CA . GLY A 1 174 ? -7.556 13.131 12.319 1.00 81.69 174 GLY A CA 1
ATOM 1309 C C . GLY A 1 174 ? -6.682 12.114 13.057 1.00 81.69 174 GLY A C 1
ATOM 1310 O O . GLY A 1 174 ? -6.917 10.912 12.950 1.00 81.69 174 GLY A O 1
ATOM 1311 N N . VAL A 1 175 ? -5.713 12.580 13.854 1.00 85.56 175 VAL A N 1
ATOM 1312 C CA . VAL A 1 175 ? -4.869 11.710 14.693 1.00 85.56 175 VAL A CA 1
ATOM 1313 C C . VAL A 1 175 ? -5.658 11.013 15.805 1.00 85.56 175 VAL A C 1
ATOM 1315 O O . VAL A 1 175 ? -5.434 9.828 16.053 1.00 85.56 175 VAL A O 1
ATOM 1318 N N . ASP A 1 176 ? -6.628 11.694 16.422 1.00 86.12 176 ASP A N 1
ATOM 1319 C CA . ASP A 1 176 ? -7.502 11.072 17.420 1.00 86.12 176 ASP A CA 1
ATOM 1320 C C . ASP A 1 176 ? -8.396 10.007 16.775 1.00 86.12 176 ASP A C 1
ATOM 1322 O O . ASP A 1 176 ? -8.541 8.910 17.311 1.00 86.12 176 ASP A O 1
ATOM 1326 N N . ALA A 1 177 ? -8.978 10.308 15.611 1.00 84.38 177 ALA A N 1
ATOM 1327 C CA . ALA A 1 177 ? -9.816 9.377 14.863 1.00 84.38 177 ALA A CA 1
ATOM 1328 C C . ALA A 1 177 ? -9.030 8.132 14.420 1.00 84.38 177 ALA A C 1
ATOM 1330 O O . ALA A 1 177 ? -9.514 7.017 14.593 1.00 84.38 177 ALA A O 1
ATOM 1331 N N . GLU A 1 178 ? -7.812 8.314 13.902 1.00 88.62 178 GLU A N 1
ATOM 1332 C CA . GLU A 1 178 ? -6.889 7.231 13.539 1.00 88.62 178 GLU A CA 1
ATOM 1333 C C . GLU A 1 178 ? -6.589 6.330 14.745 1.00 88.62 178 GLU A C 1
ATOM 1335 O O . GLU A 1 178 ? -6.805 5.122 14.674 1.00 88.62 178 GLU A O 1
ATOM 1340 N N . SER A 1 179 ? -6.191 6.911 15.882 1.00 92.69 179 SER A N 1
ATOM 1341 C CA . SER A 1 179 ? -5.853 6.149 17.092 1.00 92.69 179 SER A CA 1
ATOM 1342 C C . SER A 1 179 ? -7.053 5.416 17.707 1.00 92.69 179 SER A C 1
ATOM 1344 O O . SER A 1 179 ? -6.926 4.265 18.128 1.00 92.69 179 SER A O 1
ATOM 1346 N N . ARG A 1 180 ? -8.234 6.046 17.750 1.00 93.56 180 ARG A N 1
ATOM 1347 C CA . ARG A 1 180 ? -9.461 5.426 18.285 1.00 93.56 180 ARG A CA 1
ATOM 1348 C C . ARG A 1 180 ? -9.940 4.272 17.411 1.00 93.56 180 ARG A C 1
ATOM 1350 O O . ARG A 1 180 ? -10.355 3.239 17.933 1.00 93.56 180 ARG A O 1
ATOM 1357 N N . CYS A 1 181 ? -9.876 4.437 16.091 1.00 92.44 181 CYS A N 1
ATOM 1358 C CA . CYS A 1 181 ? -10.196 3.376 15.143 1.00 92.44 181 CYS A CA 1
ATOM 1359 C C . CYS A 1 181 ? -9.203 2.214 15.248 1.00 92.44 181 CYS A C 1
ATOM 1361 O O . CYS A 1 181 ? -9.645 1.067 15.301 1.00 92.44 181 CYS A O 1
ATOM 1363 N N . ASP A 1 182 ? -7.903 2.485 15.388 1.00 94.25 182 ASP A N 1
ATOM 1364 C CA . ASP A 1 182 ? -6.886 1.445 15.581 1.00 94.25 182 ASP A CA 1
ATOM 1365 C C . ASP A 1 182 ? -7.153 0.606 16.845 1.00 94.25 182 ASP A C 1
ATOM 1367 O O . ASP A 1 182 ? -7.220 -0.624 16.782 1.00 94.25 182 ASP A O 1
ATOM 1371 N N . ALA A 1 183 ? -7.470 1.258 17.971 1.00 94.25 183 ALA A N 1
ATOM 1372 C CA . ALA A 1 183 ? -7.877 0.579 19.206 1.00 94.25 183 ALA A CA 1
ATOM 1373 C C . ALA A 1 183 ? -9.154 -0.276 19.047 1.00 94.25 183 ALA A C 1
ATOM 1375 O O . ALA A 1 183 ? -9.349 -1.252 19.774 1.00 94.25 183 ALA A O 1
ATOM 1376 N N . ALA A 1 184 ? -10.011 0.064 18.082 1.00 94.44 184 ALA A N 1
ATOM 1377 C CA . ALA A 1 184 ? -11.203 -0.690 17.704 1.00 94.44 184 ALA A CA 1
ATOM 1378 C C . ALA A 1 184 ? -10.955 -1.720 16.577 1.00 94.44 184 ALA A C 1
ATOM 1380 O O . ALA A 1 184 ? -11.916 -2.294 16.066 1.00 94.44 184 ALA A O 1
ATOM 1381 N N . ARG A 1 185 ? -9.693 -1.972 16.188 1.00 96.06 185 ARG A N 1
ATOM 1382 C CA . ARG A 1 185 ? -9.279 -2.846 15.067 1.00 96.06 185 ARG A CA 1
ATOM 1383 C C . ARG A 1 185 ? -9.768 -2.389 13.689 1.00 96.06 185 ARG A C 1
ATOM 1385 O O . ARG A 1 185 ? -10.033 -3.204 12.804 1.00 96.06 185 ARG A O 1
ATOM 1392 N N . ILE A 1 186 ? -9.881 -1.081 13.501 1.00 94.62 186 ILE A N 1
ATOM 1393 C CA . ILE A 1 186 ? -10.226 -0.435 12.236 1.00 94.62 186 ILE A CA 1
ATOM 1394 C C . ILE A 1 186 ? -9.003 0.357 11.773 1.00 94.62 186 ILE A C 1
ATOM 1396 O O . ILE A 1 186 ? -8.709 1.432 12.288 1.00 94.62 186 ILE A O 1
ATOM 1400 N N . THR A 1 187 ? -8.283 -0.166 10.788 1.00 93.56 187 THR A N 1
ATOM 1401 C CA . THR A 1 187 ? -7.061 0.455 10.276 1.00 93.56 187 THR A CA 1
ATOM 1402 C C . THR A 1 187 ? -7.415 1.440 9.163 1.00 93.56 187 THR A C 1
ATOM 1404 O O . THR A 1 187 ? -7.841 1.039 8.085 1.00 93.56 187 THR A O 1
ATOM 1407 N N . LEU A 1 188 ? -7.247 2.737 9.413 1.00 88.25 188 LEU A N 1
ATOM 1408 C CA . LEU A 1 188 ? -7.438 3.830 8.450 1.00 88.25 188 LEU A CA 1
ATOM 1409 C C . LEU A 1 188 ? -6.335 4.879 8.633 1.00 88.25 188 LEU A C 1
ATOM 1411 O O . LEU A 1 188 ? -5.527 4.749 9.547 1.00 88.25 188 LEU A O 1
ATOM 1415 N N . ASN A 1 189 ? -6.286 5.911 7.785 1.00 87.44 189 ASN A N 1
ATOM 1416 C CA . ASN A 1 189 ? -5.263 6.955 7.902 1.00 87.44 189 ASN A CA 1
ATOM 1417 C C . ASN A 1 189 ? -5.872 8.343 8.127 1.00 87.44 189 ASN A C 1
ATOM 1419 O O . ASN A 1 189 ? -6.823 8.723 7.441 1.00 87.44 189 ASN A O 1
ATOM 1423 N N . LYS A 1 190 ? -5.280 9.147 9.016 1.00 87.00 190 LYS A N 1
ATOM 1424 C CA . LYS A 1 190 ? -5.542 10.593 9.067 1.00 87.00 190 LYS A CA 1
ATOM 1425 C C . LYS A 1 190 ? -5.126 11.240 7.752 1.00 87.00 190 LYS A C 1
ATOM 1427 O O . LYS A 1 190 ? -4.178 10.795 7.095 1.00 87.00 190 LYS A O 1
ATOM 1432 N N . ASN A 1 191 ? -5.833 12.282 7.351 1.00 82.06 191 ASN A N 1
ATOM 1433 C CA . ASN A 1 191 ? -5.572 12.977 6.102 1.00 82.06 191 ASN A CA 1
ATOM 1434 C C . ASN A 1 191 ? -5.951 14.446 6.239 1.00 82.06 191 ASN A C 1
ATOM 1436 O O . ASN A 1 191 ? -7.008 14.764 6.781 1.00 82.06 191 ASN A O 1
ATOM 1440 N N . ALA A 1 192 ? -5.097 15.331 5.728 1.00 81.19 192 ALA A N 1
ATOM 1441 C CA . ALA A 1 192 ? -5.441 16.741 5.639 1.00 81.19 192 ALA A CA 1
ATOM 1442 C C . ALA A 1 192 ? -6.666 16.928 4.732 1.00 81.19 192 ALA A C 1
ATOM 1444 O O . ALA A 1 192 ? -6.829 16.203 3.745 1.00 81.19 192 ALA A O 1
ATOM 1445 N N . ILE A 1 193 ? -7.518 17.882 5.086 1.00 76.88 193 ILE A N 1
ATOM 1446 C CA . ILE A 1 193 ? -8.623 18.339 4.236 1.00 76.88 193 ILE A CA 1
ATOM 1447 C C . ILE A 1 193 ? -8.232 19.650 3.541 1.00 76.88 193 ILE A C 1
ATOM 1449 O O . ILE A 1 193 ? -7.330 20.349 4.014 1.00 76.88 193 ILE A O 1
ATOM 1453 N N . PRO A 1 194 ? -8.886 20.028 2.435 1.00 73.25 194 PRO A N 1
ATOM 1454 C CA . PRO A 1 194 ? -8.687 21.350 1.859 1.00 73.25 194 PRO A CA 1
ATOM 1455 C C . PRO A 1 194 ? -8.835 22.457 2.911 1.00 73.25 194 PRO A C 1
ATOM 1457 O O . PRO A 1 194 ? -9.786 22.462 3.693 1.00 73.25 194 PRO A O 1
ATOM 1460 N N . TYR A 1 195 ? -7.874 23.386 2.936 1.00 73.31 195 TYR A N 1
ATOM 1461 C CA . TYR A 1 195 ? -7.842 24.498 3.897 1.00 73.31 195 TYR A CA 1
ATOM 1462 C C . TYR A 1 195 ? -7.844 24.053 5.371 1.00 73.31 195 TYR A C 1
ATOM 1464 O O . TYR A 1 195 ? -8.403 24.740 6.230 1.00 73.31 195 TYR A O 1
ATOM 1472 N N . ASP A 1 196 ? -7.216 22.906 5.659 1.00 75.81 196 ASP A N 1
ATOM 1473 C CA . ASP A 1 196 ? -7.145 22.326 7.000 1.00 75.81 196 ASP A CA 1
ATOM 1474 C C . ASP A 1 196 ? -6.657 23.352 8.044 1.00 75.81 196 ASP A C 1
ATOM 1476 O O . ASP A 1 196 ? -5.548 23.884 7.907 1.00 75.81 196 ASP A O 1
ATOM 1480 N N . PRO A 1 197 ? -7.440 23.640 9.103 1.00 77.25 197 PRO A N 1
ATOM 1481 C CA . PRO A 1 197 ? -6.976 24.505 10.184 1.00 77.25 197 PRO A CA 1
ATOM 1482 C C . PRO A 1 197 ? -5.881 23.844 11.035 1.00 77.25 197 PRO A C 1
ATOM 1484 O O . PRO A 1 197 ? -5.195 24.540 11.784 1.00 77.25 197 PRO A O 1
ATOM 1487 N N . GLN A 1 198 ? -5.723 22.518 10.953 1.00 79.06 198 GLN A N 1
ATOM 1488 C CA . GLN A 1 198 ? -4.732 21.756 11.706 1.00 79.06 198 GLN A CA 1
ATOM 1489 C C . GLN A 1 198 ? -3.443 21.551 10.897 1.00 79.06 198 GLN A C 1
ATOM 1491 O O . GLN A 1 198 ? -3.472 21.408 9.672 1.00 79.06 198 GLN A O 1
ATOM 1496 N N . PRO A 1 199 ? -2.277 21.463 11.563 1.00 82.94 199 PRO A N 1
ATOM 1497 C CA . PRO A 1 199 ? -1.034 21.129 10.884 1.00 82.94 199 PRO A CA 1
ATOM 1498 C C . PRO A 1 199 ? -1.070 19.685 10.342 1.00 82.94 199 PRO A C 1
ATOM 1500 O O . PRO A 1 199 ? -1.719 18.824 10.943 1.00 82.94 199 PRO A O 1
ATOM 1503 N N . PRO A 1 200 ? -0.292 19.359 9.287 1.00 78.00 200 PRO A N 1
ATOM 1504 C CA . PRO A 1 200 ? -0.297 18.030 8.658 1.00 78.00 200 PRO A CA 1
ATOM 1505 C C . PRO A 1 200 ? -0.029 16.841 9.596 1.00 78.00 200 PRO A C 1
ATOM 1507 O O . PRO A 1 200 ? -0.437 15.724 9.297 1.00 78.00 200 PRO A O 1
ATOM 1510 N N . ALA A 1 201 ? 0.664 17.059 10.720 1.00 83.38 201 ALA A N 1
ATOM 1511 C CA . ALA A 1 201 ? 0.928 16.016 11.714 1.00 83.38 201 ALA A CA 1
ATOM 1512 C C . ALA A 1 201 ? -0.321 15.607 12.521 1.00 83.38 201 ALA A C 1
ATOM 1514 O O . ALA A 1 201 ? -0.360 14.502 13.054 1.00 83.38 201 ALA A O 1
ATOM 1515 N N . ILE A 1 202 ? -1.319 16.493 12.605 1.00 84.62 202 ILE A N 1
ATOM 1516 C CA . ILE A 1 202 ? -2.574 16.297 13.342 1.00 84.62 202 ILE A CA 1
ATOM 1517 C C . ILE A 1 202 ? -3.700 15.981 12.353 1.00 84.62 202 ILE A C 1
ATOM 1519 O O . ILE A 1 202 ? -4.343 14.941 12.489 1.00 84.62 202 ILE A O 1
ATOM 1523 N N . ALA A 1 203 ? -3.857 16.836 11.331 1.00 84.81 203 ALA A N 1
ATOM 1524 C CA . ALA A 1 203 ? -4.939 16.837 10.343 1.00 84.81 203 ALA A CA 1
ATOM 1525 C C . ALA A 1 203 ? -6.357 16.933 10.949 1.00 84.81 203 ALA A C 1
ATOM 1527 O O . ALA A 1 203 ? -6.600 16.528 12.084 1.00 84.81 203 ALA A O 1
ATOM 1528 N N . SER A 1 204 ? -7.320 17.460 10.193 1.00 79.38 204 SER A N 1
ATOM 1529 C CA . SER A 1 204 ? -8.730 17.493 10.619 1.00 79.38 204 SER A CA 1
ATOM 1530 C C . SER A 1 204 ? -9.557 16.326 10.077 1.00 79.38 204 SER A C 1
ATOM 1532 O O . SER A 1 204 ? -10.666 16.107 10.549 1.00 79.38 204 SER A O 1
ATOM 1534 N N . GLY A 1 205 ? -9.047 15.577 9.094 1.00 79.38 205 GLY A N 1
ATOM 1535 C CA . GLY A 1 205 ? -9.791 14.513 8.423 1.00 79.38 205 GLY A CA 1
ATOM 1536 C C . GLY A 1 205 ? -9.165 13.125 8.525 1.00 79.38 205 GLY A C 1
ATOM 1537 O O . GLY A 1 205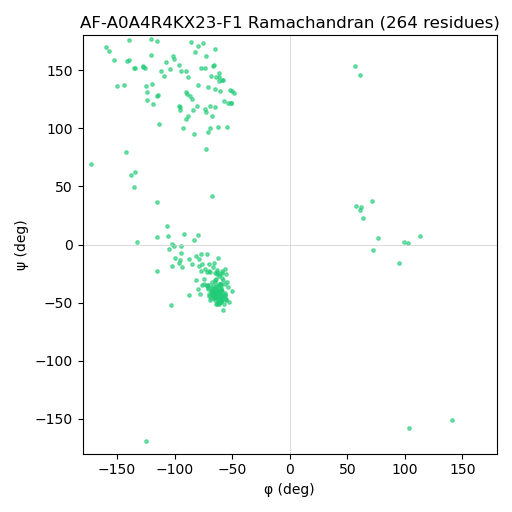 ? -8.060 12.922 9.034 1.00 79.38 205 GLY A O 1
ATOM 1538 N N . ILE A 1 206 ? -9.891 12.160 7.966 1.00 81.38 206 ILE A N 1
ATOM 1539 C CA . ILE A 1 206 ? -9.454 10.783 7.730 1.00 81.38 206 ILE A CA 1
ATOM 1540 C C . ILE A 1 206 ? -9.697 10.419 6.266 1.00 81.38 206 ILE A C 1
ATOM 1542 O O . ILE A 1 206 ? -10.605 10.947 5.624 1.00 81.38 206 ILE A O 1
ATOM 1546 N N . ARG A 1 207 ? -8.899 9.496 5.735 1.00 84.81 207 ARG A N 1
ATOM 1547 C CA . ARG A 1 207 ? -9.103 8.888 4.422 1.00 84.81 207 ARG A CA 1
ATOM 1548 C C . ARG A 1 207 ? -9.407 7.410 4.605 1.00 84.81 207 ARG A C 1
ATOM 1550 O O . ARG A 1 207 ? -8.670 6.686 5.271 1.00 84.81 207 ARG A O 1
ATOM 1557 N N . VAL A 1 208 ? -10.492 6.989 3.972 1.00 80.88 208 VAL A N 1
ATOM 1558 C CA . VAL A 1 208 ? -11.044 5.638 4.047 1.00 80.88 208 VAL A CA 1
ATOM 1559 C C . VAL A 1 208 ? -11.166 5.103 2.629 1.00 80.88 208 VAL A C 1
ATOM 1561 O O . VAL A 1 208 ? -11.608 5.822 1.733 1.00 80.88 208 VAL A O 1
ATOM 1564 N N . GLY A 1 209 ? -10.775 3.852 2.413 1.00 84.50 209 GLY A N 1
ATOM 1565 C CA . GLY A 1 209 ? -10.980 3.163 1.148 1.00 84.50 209 GLY A CA 1
ATOM 1566 C C . GLY A 1 209 ? -11.510 1.754 1.345 1.00 84.50 209 GLY A C 1
ATOM 1567 O O . GLY A 1 209 ? -11.268 1.102 2.354 1.00 84.50 209 GLY A O 1
ATOM 1568 N N . THR A 1 210 ? -12.253 1.294 0.349 1.00 90.69 210 THR A N 1
ATOM 1569 C CA . THR A 1 210 ? -12.881 -0.025 0.318 1.00 90.69 210 THR A CA 1
ATOM 1570 C C . THR A 1 210 ? -12.097 -1.153 -0.380 1.00 90.69 210 THR A C 1
ATOM 1572 O O . THR A 1 210 ? -12.582 -2.281 -0.274 1.00 90.69 210 THR A O 1
ATOM 1575 N N . PRO A 1 211 ? -10.944 -0.967 -1.077 1.00 92.19 211 PRO A N 1
ATOM 1576 C CA . PRO A 1 211 ? -10.293 -2.070 -1.795 1.00 92.19 211 PRO A CA 1
ATOM 1577 C C . PRO A 1 211 ? -10.032 -3.320 -0.947 1.00 92.19 211 PRO A C 1
ATOM 1579 O O . PRO A 1 211 ? -10.441 -4.404 -1.353 1.00 92.19 211 PRO A O 1
ATOM 1582 N N . GLY A 1 212 ? -9.437 -3.174 0.245 1.00 92.44 212 GLY A N 1
ATOM 1583 C CA . GLY A 1 212 ? -9.126 -4.303 1.132 1.00 92.44 212 GLY A CA 1
ATOM 1584 C C . GLY A 1 212 ? -10.363 -5.119 1.516 1.00 92.44 212 GLY A C 1
ATOM 1585 O O . GLY A 1 212 ? -10.449 -6.309 1.213 1.00 92.44 212 GLY A O 1
ATOM 1586 N N . VAL A 1 213 ? -11.368 -4.460 2.097 1.00 92.69 213 VAL A N 1
ATOM 1587 C CA . VAL A 1 213 ? -12.626 -5.108 2.513 1.00 92.69 213 VAL A CA 1
ATOM 1588 C C . VAL A 1 213 ? -13.444 -5.658 1.336 1.00 92.69 213 VAL A C 1
ATOM 1590 O O . VAL A 1 213 ? -14.102 -6.690 1.465 1.00 92.69 213 VAL A O 1
ATOM 1593 N N . THR A 1 214 ? -13.364 -5.031 0.158 1.00 93.94 214 THR A N 1
ATOM 1594 C CA . THR A 1 214 ? -14.024 -5.537 -1.059 1.00 93.94 214 THR A CA 1
ATOM 1595 C C . THR A 1 214 ? -13.335 -6.800 -1.578 1.00 93.94 214 THR A C 1
ATOM 1597 O O . THR A 1 214 ? -14.016 -7.737 -1.991 1.00 93.94 214 THR A O 1
ATOM 1600 N N . THR A 1 215 ? -12.001 -6.878 -1.503 1.00 94.50 215 THR A N 1
ATOM 1601 C CA . THR A 1 215 ? -11.236 -8.097 -1.825 1.00 94.50 215 THR A CA 1
ATOM 1602 C C . THR A 1 215 ? -11.609 -9.262 -0.905 1.00 94.50 215 THR A C 1
ATOM 1604 O O . THR A 1 215 ? -11.669 -10.403 -1.355 1.00 94.50 215 THR A O 1
ATOM 1607 N N . GLN A 1 216 ? -11.937 -8.984 0.361 1.00 94.00 216 GLN A N 1
ATOM 1608 C CA . GLN A 1 216 ? -12.454 -9.984 1.307 1.00 94.00 216 GLN A CA 1
ATOM 1609 C C . GLN A 1 216 ? -13.897 -10.428 1.000 1.00 94.00 216 GLN A C 1
ATOM 1611 O O . GLN A 1 216 ? -14.388 -11.379 1.603 1.00 94.00 216 GLN A O 1
ATOM 1616 N N . GLY A 1 217 ? -14.579 -9.768 0.058 1.00 95.19 217 GLY A N 1
ATOM 1617 C CA . GLY A 1 217 ? -15.914 -10.130 -0.414 1.00 95.19 217 GLY A CA 1
ATOM 1618 C C . GLY A 1 217 ? -17.063 -9.321 0.188 1.00 95.19 217 GLY A C 1
ATOM 1619 O O . GLY A 1 217 ? -18.211 -9.585 -0.175 1.00 95.19 217 GLY A O 1
ATOM 1620 N N . MET A 1 218 ? -16.782 -8.338 1.051 1.00 96.00 218 MET A N 1
ATOM 1621 C CA . MET A 1 218 ? -17.804 -7.471 1.650 1.00 96.00 218 MET A CA 1
ATOM 1622 C C . MET A 1 218 ? -18.516 -6.622 0.588 1.00 96.00 218 MET A C 1
ATOM 1624 O O . MET A 1 218 ? -17.903 -6.178 -0.387 1.00 96.00 218 MET A O 1
ATOM 1628 N N . ARG A 1 219 ? -19.819 -6.387 0.776 1.00 94.81 219 ARG A N 1
ATOM 1629 C CA . ARG A 1 219 ? -20.694 -5.674 -0.167 1.00 94.81 219 ARG A CA 1
ATOM 1630 C C . ARG A 1 219 ? -21.389 -4.497 0.516 1.00 94.81 219 ARG A C 1
ATOM 1632 O O . ARG A 1 219 ? -21.045 -4.096 1.625 1.00 94.81 219 ARG A O 1
ATOM 1639 N N . GLU A 1 220 ? -22.370 -3.899 -0.152 1.00 89.62 220 GLU A N 1
ATOM 1640 C CA . GLU A 1 220 ? -23.069 -2.694 0.303 1.00 89.62 220 GLU A CA 1
ATOM 1641 C C . GLU A 1 220 ? -23.743 -2.870 1.674 1.00 89.62 220 GLU A C 1
ATOM 1643 O O . GLU A 1 220 ? -23.885 -1.901 2.424 1.00 89.62 220 GLU A O 1
ATOM 1648 N N . GLY A 1 221 ? -24.175 -4.093 2.005 1.00 91.19 221 GLY A N 1
ATOM 1649 C CA . GLY A 1 221 ? -24.737 -4.432 3.313 1.00 91.19 221 GLY A CA 1
ATOM 1650 C C . GLY A 1 221 ? -23.709 -4.283 4.429 1.00 91.19 221 GLY A C 1
ATOM 1651 O O . GLY A 1 221 ? -23.944 -3.557 5.397 1.00 91.19 221 GLY A O 1
ATOM 1652 N N . GLU A 1 222 ? -22.547 -4.900 4.247 1.00 95.06 222 GLU A N 1
ATOM 1653 C CA . GLU A 1 222 ? -21.430 -4.843 5.184 1.00 95.06 222 GLU A CA 1
ATOM 1654 C C . GLU A 1 222 ? -20.853 -3.426 5.267 1.00 95.06 222 GLU A C 1
ATOM 1656 O O . GLU A 1 222 ? -20.525 -2.973 6.359 1.00 95.06 222 GLU A O 1
ATOM 1661 N N . MET A 1 223 ? -20.817 -2.664 4.165 1.00 88.75 223 MET A N 1
ATOM 1662 C CA . MET A 1 223 ? -20.334 -1.274 4.191 1.00 88.75 223 MET A CA 1
ATOM 1663 C C . MET A 1 223 ? -21.146 -0.383 5.142 1.00 88.75 223 MET A C 1
ATOM 1665 O O . MET A 1 223 ? -20.579 0.486 5.806 1.00 88.75 223 MET A O 1
ATOM 1669 N N . ARG A 1 224 ? -22.461 -0.615 5.279 1.00 83.25 224 ARG A N 1
ATOM 1670 C CA . ARG A 1 224 ? -23.284 0.094 6.278 1.00 83.25 224 ARG A CA 1
ATOM 1671 C C . ARG A 1 224 ? -22.884 -0.260 7.712 1.00 83.25 224 ARG A C 1
ATOM 1673 O O . ARG A 1 224 ? -22.873 0.616 8.579 1.00 83.25 224 ARG A O 1
ATOM 1680 N N . GLN A 1 225 ? -22.539 -1.522 7.964 1.00 88.94 225 GLN A N 1
ATOM 1681 C CA . GLN A 1 225 ? -22.057 -1.966 9.275 1.00 88.94 225 GLN A CA 1
ATOM 1682 C C . GLN A 1 225 ? -20.677 -1.374 9.582 1.00 88.94 225 GLN A C 1
ATOM 1684 O O . GLN A 1 225 ? -20.495 -0.788 10.646 1.00 88.94 225 GLN A O 1
ATOM 1689 N N . VAL A 1 226 ? -19.748 -1.424 8.621 1.00 86.81 226 VAL A N 1
ATOM 1690 C CA . VAL A 1 226 ? -18.413 -0.811 8.720 1.00 86.81 226 VAL A CA 1
ATOM 1691 C C . VAL A 1 226 ? -18.516 0.683 9.038 1.00 86.81 226 VAL A C 1
ATOM 1693 O O . VAL A 1 226 ? -17.885 1.149 9.985 1.00 86.81 226 VAL A O 1
ATOM 1696 N N . ALA A 1 227 ? -19.362 1.428 8.318 1.00 78.50 227 ALA A N 1
ATOM 1697 C CA . ALA A 1 227 ? -19.584 2.851 8.579 1.00 78.50 227 ALA A CA 1
ATOM 1698 C C . ALA A 1 227 ? -20.119 3.108 10.002 1.00 78.50 227 ALA A C 1
ATOM 1700 O O . ALA A 1 227 ? -19.685 4.047 10.670 1.00 78.50 227 ALA A O 1
ATOM 1701 N N . THR A 1 228 ? -21.017 2.247 10.491 1.00 84.44 228 THR A N 1
ATOM 1702 C CA . THR A 1 228 ? -21.577 2.336 11.850 1.00 84.44 228 THR A CA 1
ATOM 1703 C C . THR A 1 228 ? -20.514 2.088 12.925 1.00 84.44 228 THR A C 1
ATOM 1705 O O . THR A 1 228 ? -20.433 2.843 13.896 1.00 84.44 228 THR A O 1
ATOM 1708 N N . LEU A 1 229 ? -19.684 1.054 12.754 1.00 87.00 229 LEU A N 1
ATOM 1709 C CA . LEU A 1 229 ? -18.587 0.720 13.670 1.00 87.00 229 LEU A CA 1
ATOM 1710 C C . LEU A 1 229 ? -17.543 1.842 13.712 1.00 87.00 229 LEU A C 1
ATOM 1712 O O . LEU A 1 229 ? -17.158 2.285 14.794 1.00 87.00 229 LEU A O 1
ATOM 1716 N N . MET A 1 230 ? -17.163 2.367 12.545 1.00 89.06 230 MET A N 1
ATOM 1717 C CA . MET A 1 230 ? -16.229 3.485 12.422 1.00 89.06 230 MET A CA 1
ATOM 1718 C C . MET A 1 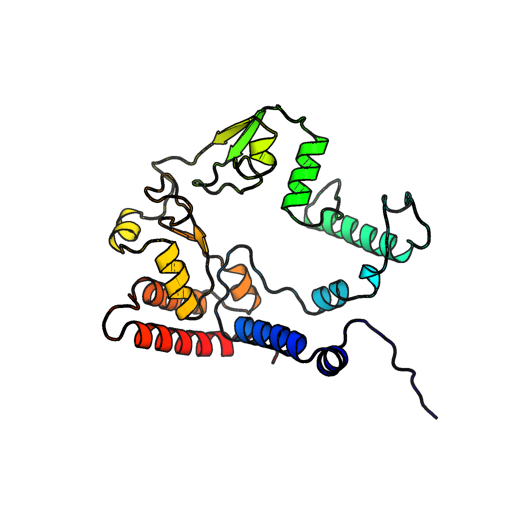230 ? -16.760 4.748 13.108 1.00 89.06 230 MET A C 1
ATOM 1720 O O . MET A 1 230 ? -16.061 5.344 13.924 1.00 89.06 230 MET A O 1
ATOM 1724 N N . ALA A 1 231 ? -18.012 5.139 12.848 1.00 81.06 231 ALA A N 1
ATOM 1725 C CA . ALA A 1 231 ? -18.608 6.323 13.467 1.00 81.06 231 ALA A CA 1
ATOM 1726 C C . ALA A 1 231 ? -18.649 6.220 15.003 1.00 81.06 231 ALA A C 1
ATOM 1728 O O . ALA A 1 231 ? -18.412 7.206 15.703 1.00 81.06 231 ALA A O 1
ATOM 1729 N N . ARG A 1 232 ? -18.919 5.022 15.540 1.00 87.81 232 ARG A N 1
ATOM 1730 C CA . ARG A 1 232 ? -18.871 4.758 16.986 1.00 87.81 232 ARG A CA 1
ATOM 1731 C C . ARG A 1 232 ? -17.452 4.855 17.542 1.00 87.81 232 ARG A C 1
ATOM 1733 O O . ARG A 1 232 ? -17.276 5.470 18.591 1.00 87.81 232 ARG A O 1
ATOM 1740 N N . ALA A 1 233 ? -16.461 4.287 16.855 1.00 89.19 233 ALA A N 1
ATOM 1741 C CA . ALA A 1 233 ? -15.064 4.339 17.283 1.00 89.19 233 ALA A CA 1
ATOM 1742 C C . ALA A 1 233 ? -14.551 5.786 17.334 1.00 89.19 233 ALA A C 1
ATOM 1744 O O . ALA A 1 233 ? -14.079 6.22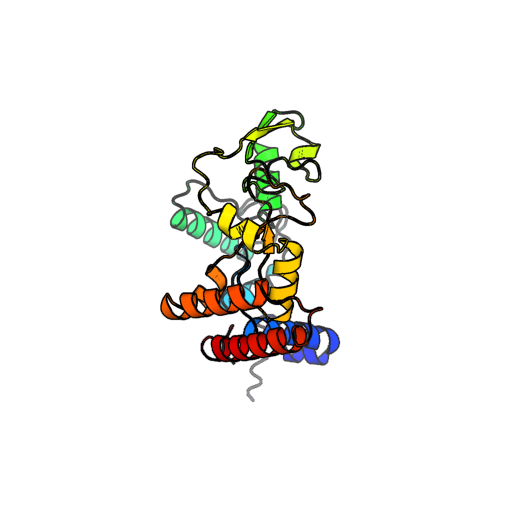8 18.377 1.00 89.19 233 ALA A O 1
ATOM 1745 N N . VAL A 1 234 ? -14.751 6.562 16.261 1.00 84.25 234 VAL A N 1
ATOM 1746 C CA . VAL A 1 234 ? -14.324 7.972 16.176 1.00 84.25 234 VAL A CA 1
ATOM 1747 C C . VAL A 1 234 ? -14.898 8.811 17.323 1.00 84.25 234 VAL A C 1
ATOM 1749 O O . VAL A 1 234 ? -14.174 9.589 17.945 1.00 84.25 234 VAL A O 1
ATOM 1752 N N . ARG A 1 235 ? -16.182 8.628 17.651 1.00 84.12 235 ARG A N 1
ATOM 1753 C CA . ARG A 1 235 ? -16.874 9.383 18.713 1.00 84.12 235 ARG A CA 1
ATOM 1754 C C . ARG A 1 235 ? -16.538 8.923 20.135 1.00 84.12 235 ARG A C 1
ATOM 1756 O O . ARG A 1 235 ? -16.956 9.577 21.086 1.00 84.12 235 ARG A O 1
ATOM 1763 N N . THR A 1 236 ? -15.818 7.815 20.302 1.00 86.12 236 THR A N 1
ATOM 1764 C CA . THR A 1 236 ? -15.494 7.276 21.626 1.00 86.12 236 THR A CA 1
ATOM 1765 C C . THR A 1 236 ? -14.181 7.867 22.128 1.00 86.12 236 THR A C 1
ATOM 1767 O O . THR A 1 236 ? -13.109 7.517 21.643 1.00 86.12 236 THR A O 1
ATOM 1770 N N . ASP A 1 237 ? -14.257 8.750 23.122 1.00 86.88 237 ASP A N 1
ATOM 1771 C CA . ASP A 1 237 ? -13.077 9.224 23.846 1.00 86.88 237 ASP A CA 1
ATOM 1772 C C . ASP A 1 237 ? -12.565 8.111 24.785 1.00 86.88 237 ASP A C 1
ATOM 1774 O O . ASP A 1 237 ? -13.287 7.726 25.711 1.00 86.88 237 ASP A O 1
ATOM 1778 N N . PRO A 1 238 ? -11.343 7.580 24.586 1.00 87.38 238 PRO A N 1
ATOM 1779 C CA . PRO A 1 238 ? -10.804 6.510 25.424 1.00 87.38 238 PRO A CA 1
ATOM 1780 C C . PRO A 1 238 ? -10.527 6.951 26.868 1.00 87.38 238 PRO A C 1
ATOM 1782 O O . PRO A 1 238 ? -10.426 6.098 27.748 1.00 87.38 238 PRO A O 1
ATOM 1785 N N . THR A 1 239 ? -10.402 8.257 27.122 1.00 89.44 239 THR A N 1
ATOM 1786 C CA . THR A 1 239 ? -10.125 8.819 28.453 1.00 89.44 239 THR A CA 1
ATOM 1787 C C . THR A 1 239 ? -11.388 9.019 29.292 1.00 89.44 239 THR A C 1
ATOM 1789 O O . THR A 1 239 ? -11.307 9.150 30.516 1.00 89.44 239 THR A O 1
ATOM 1792 N N . ALA A 1 240 ? -12.564 9.000 28.658 1.00 88.62 240 ALA A N 1
ATOM 1793 C CA . ALA A 1 240 ? -13.842 9.084 29.346 1.00 88.62 240 ALA A CA 1
ATOM 1794 C C . ALA A 1 240 ? -14.177 7.763 30.078 1.00 88.62 240 ALA A C 1
ATOM 1796 O O . ALA A 1 240 ? -13.775 6.682 29.632 1.00 88.62 240 ALA A O 1
ATOM 1797 N N . PRO A 1 241 ? -14.954 7.801 31.180 1.00 93.19 241 PRO A N 1
ATOM 1798 C CA . PRO A 1 241 ? -15.387 6.591 31.879 1.00 93.19 241 PRO A CA 1
ATOM 1799 C C . PRO A 1 241 ? -16.088 5.595 30.937 1.00 93.19 241 PRO A C 1
ATOM 1801 O O . PRO A 1 241 ? -17.084 5.930 30.301 1.00 93.19 241 PRO A O 1
ATOM 1804 N N . GLY A 1 242 ? -15.566 4.367 30.845 1.00 92.75 242 GLY A N 1
ATOM 1805 C CA . GLY A 1 242 ? -16.089 3.319 29.955 1.00 92.75 242 GLY A CA 1
ATOM 1806 C C . GLY A 1 242 ? -15.732 3.481 28.468 1.00 92.75 242 GLY A C 1
ATOM 1807 O O . GLY A 1 242 ? -16.203 2.697 27.639 1.00 92.75 242 GLY A O 1
ATOM 1808 N N . GLY A 1 243 ? -14.902 4.466 28.107 1.00 90.75 243 GLY A N 1
ATOM 1809 C CA . GLY A 1 243 ? -14.440 4.693 26.735 1.00 90.75 243 GLY A CA 1
ATOM 1810 C C . GLY A 1 243 ? -13.615 3.525 26.194 1.00 90.75 243 GLY A C 1
ATOM 1811 O O . GLY A 1 243 ? -13.955 2.954 25.158 1.00 90.75 243 GLY A O 1
ATOM 1812 N N . ALA A 1 244 ? -12.596 3.095 26.944 1.00 94.38 244 ALA A N 1
ATOM 1813 C CA . ALA A 1 244 ? -11.775 1.933 26.593 1.00 94.38 244 ALA A CA 1
ATOM 1814 C C . ALA A 1 244 ? -12.609 0.645 26.428 1.00 94.38 244 ALA A C 1
ATOM 1816 O O . ALA A 1 244 ? -12.466 -0.060 25.431 1.00 94.38 244 ALA A O 1
ATOM 1817 N N . ASP A 1 245 ? -13.552 0.386 27.341 1.00 96.44 245 ASP A N 1
ATOM 1818 C CA . ASP A 1 245 ? -14.453 -0.773 27.256 1.00 96.44 245 ASP A CA 1
ATOM 1819 C C . ASP A 1 245 ? -15.379 -0.699 26.033 1.00 96.44 245 ASP A C 1
ATOM 1821 O O . ASP A 1 245 ? -15.767 -1.712 25.451 1.00 96.44 245 ASP A O 1
ATOM 1825 N N . THR A 1 246 ? -15.756 0.511 25.620 1.00 94.88 246 THR A N 1
ATOM 1826 C CA . THR A 1 246 ? -16.562 0.728 24.416 1.00 94.88 246 THR A CA 1
ATOM 1827 C C . THR A 1 246 ? -15.762 0.433 23.152 1.00 94.88 246 THR A C 1
ATOM 1829 O O . THR A 1 246 ? -16.274 -0.276 22.286 1.00 94.88 246 THR A O 1
ATOM 1832 N N . LEU A 1 247 ? -14.508 0.885 23.067 1.00 94.19 247 LEU A N 1
ATOM 1833 C CA . LEU A 1 247 ? -13.610 0.539 21.959 1.00 94.19 247 LEU A CA 1
ATOM 1834 C C . LEU A 1 247 ? -13.341 -0.970 21.902 1.00 94.19 247 LEU A C 1
ATOM 1836 O O . LEU A 1 247 ? -13.404 -1.555 20.825 1.00 94.19 247 LEU A O 1
ATOM 1840 N N . ALA A 1 248 ? -13.153 -1.626 23.052 1.00 96.69 248 ALA A N 1
ATOM 1841 C CA . ALA A 1 248 ? -12.981 -3.077 23.125 1.00 96.69 248 ALA A CA 1
ATOM 1842 C C . ALA A 1 248 ? -14.222 -3.850 22.637 1.00 96.69 248 ALA A C 1
ATOM 1844 O O . ALA A 1 248 ? -14.090 -4.852 21.934 1.00 96.69 248 ALA A O 1
ATOM 1845 N N . ARG A 1 249 ? -15.437 -3.376 22.950 1.00 97.62 249 ARG A N 1
ATOM 1846 C CA . ARG A 1 249 ? -16.678 -3.957 22.403 1.00 97.62 249 ARG A CA 1
ATOM 1847 C C . ARG A 1 249 ? -16.774 -3.783 20.891 1.00 97.62 249 ARG A C 1
ATOM 1849 O O . ARG A 1 249 ? -17.095 -4.744 20.203 1.00 97.62 249 ARG A O 1
ATOM 1856 N N . ILE A 1 250 ? -16.442 -2.595 20.377 1.00 96.69 250 ILE A N 1
ATOM 1857 C CA . ILE A 1 250 ? -16.401 -2.350 18.927 1.00 96.69 250 ILE A CA 1
ATOM 1858 C C . ILE A 1 250 ? -15.377 -3.282 18.268 1.00 96.69 250 ILE A C 1
A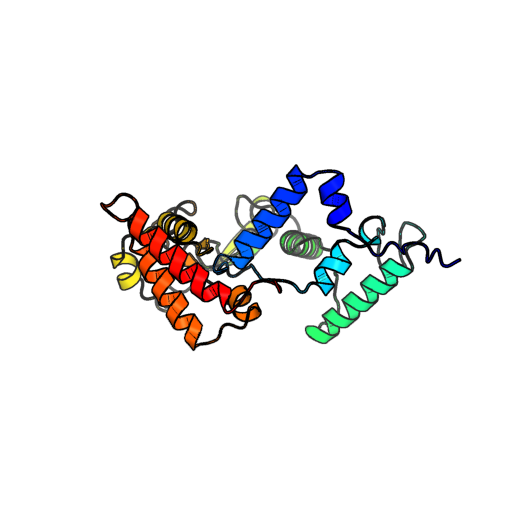TOM 1860 O O . ILE A 1 250 ? -15.693 -3.884 17.250 1.00 96.69 250 ILE A O 1
ATOM 1864 N N . ALA A 1 251 ? -14.201 -3.479 18.871 1.00 96.62 251 ALA A N 1
ATOM 1865 C CA . ALA A 1 251 ? -13.203 -4.429 18.380 1.00 96.62 251 ALA A CA 1
ATOM 1866 C C . ALA A 1 251 ? -13.726 -5.876 18.332 1.00 96.62 251 ALA A C 1
ATOM 1868 O O . ALA A 1 251 ? -13.370 -6.625 17.422 1.00 96.62 251 ALA A O 1
ATOM 1869 N N . GLY A 1 252 ? -14.577 -6.272 19.285 1.00 96.88 252 GLY A N 1
ATOM 1870 C CA . GLY A 1 252 ? -15.278 -7.559 19.267 1.00 96.88 252 GLY A CA 1
ATOM 1871 C C . GLY A 1 252 ? -16.254 -7.681 18.095 1.00 96.88 252 GLY A C 1
ATOM 1872 O O . GLY A 1 252 ? -16.189 -8.650 17.346 1.00 96.88 252 GLY A O 1
ATOM 1873 N N . GLU A 1 253 ? -17.091 -6.667 17.874 1.00 97.38 253 GLU A N 1
ATOM 1874 C CA . GLU A 1 253 ? -18.029 -6.626 16.739 1.00 97.38 253 GLU A CA 1
ATOM 1875 C C . GLU A 1 253 ? -17.298 -6.600 15.384 1.00 97.38 253 GLU A C 1
ATOM 1877 O O . GLU A 1 253 ? -17.713 -7.250 14.425 1.00 97.38 253 GLU A O 1
ATOM 1882 N N . VAL A 1 254 ? -16.166 -5.892 15.309 1.00 96.75 254 VAL A N 1
ATOM 1883 C CA . VAL A 1 254 ? -15.266 -5.919 14.151 1.00 96.75 254 VAL A CA 1
ATOM 1884 C C . VAL A 1 254 ? -14.741 -7.332 13.922 1.00 96.75 254 VAL A C 1
ATOM 1886 O O . VAL A 1 254 ? -14.812 -7.816 12.795 1.00 96.75 254 VAL A O 1
ATOM 1889 N N . ALA A 1 255 ? -14.257 -8.005 14.972 1.00 94.38 255 ALA A N 1
ATOM 1890 C CA . ALA A 1 255 ? -13.750 -9.371 14.886 1.00 94.38 255 ALA A CA 1
ATOM 1891 C C . ALA A 1 255 ? -14.823 -10.361 14.395 1.00 94.38 255 ALA A C 1
ATOM 1893 O O . ALA A 1 255 ? -14.519 -11.244 13.593 1.00 94.38 255 ALA A O 1
ATOM 1894 N N . GLU A 1 256 ? -16.072 -10.200 14.836 1.00 95.38 256 GLU A N 1
ATOM 1895 C CA . GLU A 1 256 ? -17.212 -10.993 14.362 1.00 95.38 256 GLU A CA 1
ATOM 1896 C C . GLU A 1 256 ? -17.489 -10.758 12.873 1.00 95.38 256 GLU A C 1
ATOM 1898 O O . GLU A 1 256 ? -17.628 -11.722 12.116 1.00 95.38 256 GLU A O 1
ATOM 1903 N N . LEU A 1 257 ? -17.501 -9.496 12.430 1.00 95.25 257 LEU A N 1
ATOM 1904 C CA . LEU A 1 257 ? -17.705 -9.154 11.024 1.00 95.25 257 LEU A CA 1
ATOM 1905 C C . LEU A 1 257 ? -16.600 -9.741 10.137 1.00 95.25 257 LEU A C 1
ATOM 1907 O O . LEU A 1 257 ? -16.889 -10.426 9.157 1.00 95.25 257 LEU A O 1
ATOM 1911 N N . VAL A 1 258 ? -15.328 -9.520 10.474 1.00 94.69 258 VAL A N 1
ATOM 1912 C CA . VAL A 1 258 ? -14.208 -10.012 9.651 1.00 94.69 258 VAL A CA 1
ATOM 1913 C C . VAL A 1 258 ? -14.067 -11.534 9.696 1.00 94.69 258 VAL A C 1
ATOM 1915 O O . VAL A 1 258 ? -13.555 -12.119 8.745 1.00 94.69 258 VAL A O 1
ATOM 1918 N N . ALA A 1 259 ? -14.561 -12.211 10.738 1.00 93.06 259 ALA A N 1
ATOM 1919 C CA . ALA A 1 259 ? -14.586 -13.673 10.778 1.00 93.06 259 ALA A CA 1
ATOM 1920 C C . ALA A 1 259 ? -15.491 -14.277 9.688 1.00 93.06 259 ALA A C 1
ATOM 1922 O O . ALA A 1 259 ? -15.200 -15.372 9.207 1.00 93.06 259 ALA A O 1
ATOM 1923 N N . ALA A 1 260 ? -16.543 -13.563 9.269 1.00 93.88 260 ALA A N 1
ATOM 1924 C CA . ALA A 1 260 ? -17.383 -13.954 8.137 1.00 93.88 260 ALA A CA 1
ATOM 1925 C C . ALA A 1 260 ? -16.722 -13.679 6.767 1.00 93.88 260 ALA A C 1
ATOM 1927 O O . ALA A 1 260 ? -17.137 -14.258 5.764 1.00 93.88 260 ALA A O 1
ATOM 1928 N N . PHE A 1 261 ? -15.679 -12.840 6.730 1.00 94.25 261 PHE A N 1
ATOM 1929 C CA . PHE A 1 261 ? -14.958 -12.414 5.524 1.00 94.25 261 PHE A CA 1
ATOM 1930 C C . PHE A 1 261 ? -13.433 -12.471 5.743 1.00 94.25 261 PHE A C 1
ATOM 1932 O O . PHE A 1 261 ? -12.754 -11.437 5.730 1.00 94.25 261 PHE A O 1
ATOM 1939 N N . PRO A 1 262 ? -12.863 -13.660 6.008 1.00 91.31 262 PRO A N 1
ATOM 1940 C CA . PRO A 1 262 ? -11.486 -13.768 6.471 1.00 91.31 262 PRO A CA 1
ATOM 1941 C C . PRO A 1 262 ? -10.482 -13.287 5.415 1.00 91.31 262 PRO A C 1
ATOM 1943 O O . PRO A 1 262 ? -10.545 -13.671 4.246 1.00 91.31 262 PRO A O 1
ATOM 1946 N N . ALA A 1 263 ? -9.513 -12.474 5.845 1.00 89.81 263 ALA A N 1
ATOM 1947 C CA . ALA A 1 263 ? -8.332 -12.161 5.047 1.00 89.81 263 ALA A CA 1
ATOM 1948 C C . ALA A 1 263 ? -7.476 -13.427 4.896 1.00 89.81 263 ALA A C 1
ATOM 1950 O O . ALA A 1 263 ? -6.876 -13.895 5.864 1.00 89.81 263 ALA A O 1
ATOM 1951 N N . TYR A 1 264 ? -7.430 -13.972 3.678 1.00 91.25 264 TYR A N 1
ATOM 1952 C CA . TYR A 1 264 ? -6.874 -15.295 3.375 1.00 91.25 264 TYR A CA 1
ATOM 1953 C C . TYR A 1 264 ? -7.614 -16.442 4.095 1.00 91.25 264 TYR A C 1
ATOM 1955 O O . TYR A 1 264 ? -8.091 -16.312 5.223 1.00 91.25 264 TYR A O 1
ATOM 1963 N N . ALA A 1 265 ? -7.714 -17.601 3.438 1.00 85.50 265 ALA A N 1
ATOM 1964 C CA . ALA A 1 265 ? -8.360 -18.776 4.026 1.00 85.50 265 ALA A CA 1
ATOM 1965 C C . ALA A 1 265 ? -7.671 -19.177 5.339 1.00 85.50 265 ALA A C 1
ATOM 1967 O O . ALA A 1 265 ? -6.449 -19.059 5.432 1.00 85.50 265 ALA A O 1
ATOM 1968 N N . ARG A 1 266 ? -8.455 -19.598 6.338 1.00 74.81 266 ARG A N 1
ATOM 1969 C CA . ARG A 1 266 ? -7.957 -20.158 7.603 1.00 74.81 266 ARG A CA 1
ATOM 1970 C C . ARG A 1 266 ? -7.573 -21.619 7.443 1.00 74.81 266 ARG A C 1
ATOM 1972 O O . ARG A 1 266 ? -8.290 -22.319 6.695 1.00 74.81 266 ARG A O 1
#

Sequence (266 aa):
MDNAEDTFWGPDFEQLSSVDPEIAGVVLGELDRLRGGLQLIASENLTSPAVLAALGSTLTNKYAEGYPGRRYYGGCAEVDRAEEIGIARAKELFGAEHANLQPHSGASANLAAYAALVQPGDTVLAMELPHGGHLTHGSRVNFSGKWFHTVGYTVRPDTELIDYDEAREVGVSGVDAESRCDAARITLNKNAIPYDPQPPAIASGIRVGTPGVTTQGMREGEMRQVATLMARAVRTDPTAPGGADTLARIAGEVAELVAAFPAYAR